Protein AF-0000000074474143 (afdb_homodimer)

Sequence (192 aa):
MAETKHWYLICYDIRDPKRWRKAFKLLKGYGESVQLSIFRCHLSERLREKLRWELEQILETEDRLLLVGLCGRCADRITAYNREETWKELPGFQIFMAETKHWYLICYDIRDPKRWRKAFKLLKGYGESVQLSIFRCHLSERLREKLRWELEQILETEDRLLLVGLCGRCADRITAYNREETWKELPGFQIF

Radius of gyration: 17.66 Å; Cα contacts (8 Å, |Δi|>4): 251; chains: 2; bounding box: 37×45×70 Å

Nearest PDB structures (foldseek):
  1zpw-assembly1_X  TM=9.645E-01  e=7.897E-07  Thermus thermophilus
  4es2-assembly1_A-2  TM=9.474E-01  e=1.767E-05  Halalkalibacterium halodurans C-125
  3oq2-assembly1_B  TM=8.435E-01  e=5.741E-06  Nitratidesulfovibrio vulgaris str. Hildenborough
  5h1p-assembly1_B  TM=8.957E-01  e=6.206E-05  Xanthomonas albilineans GPE PC73
  6k2e-assembly1_B  TM=9.449E-01  e=8.181E-04  Pyrococcus horikoshii OT3

pLDDT: mean 84.78, std 20.83, range [21.16, 97.94]

Structure (mmCIF, N/CA/C/O backbone):
data_AF-0000000074474143-model_v1
#
loop_
_entity.id
_entity.type
_entity.pdbx_description
1 polymer 'CRISPR-associated endoribonuclease Cas2'
#
loop_
_atom_site.group_PDB
_atom_site.id
_atom_site.type_symbol
_atom_site.label_atom_id
_atom_site.label_alt_id
_atom_site.label_comp_id
_atom_site.label_asym_id
_atom_site.label_entity_id
_atom_site.label_seq_id
_atom_site.pdbx_PDB_ins_code
_atom_site.Cartn_x
_atom_site.Cartn_y
_atom_site.Cartn_z
_atom_site.occupancy
_atom_site.B_iso_or_equiv
_atom_site.auth_seq_id
_atom_site.auth_comp_id
_atom_site.auth_asym_id
_atom_site.auth_atom_id
_atom_site.pdbx_PDB_model_num
ATOM 1 N N . MET A 1 1 ? -17.812 21.969 14.07 1 53.09 1 MET A N 1
ATOM 2 C CA . MET A 1 1 ? -18.531 20.875 13.422 1 53.09 1 MET A CA 1
ATOM 3 C C . MET A 1 1 ? -17.594 19.703 13.156 1 53.09 1 MET A C 1
ATOM 5 O O . MET A 1 1 ? -16.422 19.891 12.828 1 53.09 1 MET A O 1
ATOM 9 N N . ALA A 1 2 ? -17.828 18.641 13.75 1 67.06 2 ALA A N 1
ATOM 10 C CA . ALA A 1 2 ? -16.938 17.484 13.664 1 67.06 2 ALA A CA 1
ATOM 11 C C . ALA A 1 2 ? -16.656 17.109 12.211 1 67.06 2 ALA A C 1
ATOM 13 O O . ALA A 1 2 ? -17.562 17.078 11.383 1 67.06 2 ALA A O 1
ATOM 14 N N . GLU A 1 3 ? -15.484 17.531 11.719 1 81.88 3 GLU A N 1
ATOM 15 C CA . GLU A 1 3 ? -15.172 17.25 10.32 1 81.88 3 GLU A CA 1
ATOM 16 C C . GLU A 1 3 ? -15.25 15.766 10.016 1 81.88 3 GLU A C 1
ATOM 18 O O . GLU A 1 3 ? -14.82 14.938 10.828 1 81.88 3 GLU A O 1
ATOM 23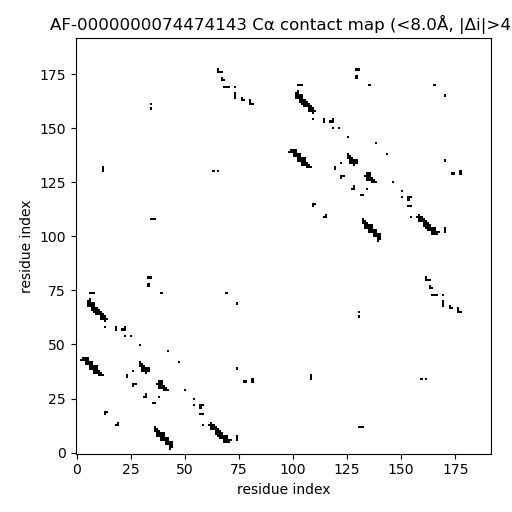 N N . THR A 1 4 ? -16.125 15.406 9.078 1 91.75 4 THR A N 1
ATOM 24 C CA . THR A 1 4 ? -16.203 14.016 8.641 1 91.75 4 THR A CA 1
ATOM 25 C C . THR A 1 4 ? -14.82 13.508 8.227 1 91.75 4 THR A C 1
ATOM 27 O O . THR A 1 4 ? -14.117 14.156 7.457 1 91.75 4 THR A O 1
ATOM 30 N N . LYS A 1 5 ? -14.43 12.398 8.852 1 96.81 5 LYS A N 1
ATOM 31 C CA . LYS A 1 5 ? -13.125 11.828 8.531 1 96.81 5 LYS A CA 1
ATOM 32 C C . LYS A 1 5 ? -13.273 10.602 7.637 1 96.81 5 LYS A C 1
ATOM 34 O O . LYS A 1 5 ? -14.312 9.945 7.641 1 96.81 5 LYS A O 1
ATOM 39 N N . HIS A 1 6 ? -12.281 10.367 6.867 1 96.94 6 HIS A N 1
ATOM 40 C CA . HIS A 1 6 ? -12.211 9.219 5.965 1 96.94 6 HIS A CA 1
ATOM 41 C C . HIS A 1 6 ? -10.898 8.469 6.117 1 96.94 6 HIS A C 1
ATOM 43 O O . HIS A 1 6 ? -9.891 9.055 6.531 1 96.94 6 HIS A O 1
ATOM 49 N N . TRP A 1 7 ? -10.953 7.223 5.777 1 97 7 TRP A N 1
ATOM 50 C CA . TRP A 1 7 ? -9.734 6.418 5.82 1 97 7 TRP A CA 1
ATOM 51 C C . TRP A 1 7 ? -8.938 6.562 4.531 1 97 7 TRP A C 1
ATOM 53 O O . TRP A 1 7 ? -9.508 6.547 3.436 1 97 7 TRP A O 1
ATOM 63 N N . TYR A 1 8 ? -7.609 6.68 4.754 1 96.44 8 TYR A N 1
ATOM 64 C CA . TYR A 1 8 ? -6.703 6.773 3.615 1 96.44 8 TYR A CA 1
ATOM 65 C C . TYR A 1 8 ? -5.512 5.84 3.789 1 96.44 8 TYR A C 1
ATOM 67 O O . TYR A 1 8 ? -5.012 5.66 4.902 1 96.44 8 TYR A O 1
ATOM 75 N N . LEU A 1 9 ? -5.137 5.254 2.709 1 95.56 9 LEU A N 1
ATOM 76 C CA . LEU A 1 9 ? -3.846 4.582 2.605 1 95.56 9 LEU A CA 1
ATOM 77 C C . LEU A 1 9 ? -2.818 5.484 1.928 1 95.56 9 LEU A C 1
ATOM 79 O O . LEU A 1 9 ? -3.047 5.965 0.816 1 95.56 9 LEU A O 1
ATOM 83 N N . ILE A 1 10 ? -1.783 5.727 2.609 1 95.56 10 ILE A N 1
ATOM 84 C CA . ILE A 1 10 ? -0.705 6.531 2.047 1 95.56 10 ILE A CA 1
ATOM 85 C C . ILE A 1 10 ? 0.539 5.668 1.854 1 95.56 10 ILE A C 1
ATOM 87 O O . ILE A 1 10 ? 1.052 5.086 2.812 1 95.56 10 ILE A O 1
ATOM 91 N N . CYS A 1 11 ? 0.969 5.598 0.597 1 93.75 11 CYS A N 1
ATOM 92 C CA . CYS A 1 11 ? 2.164 4.84 0.241 1 93.75 11 CYS A CA 1
ATOM 93 C C . CYS A 1 11 ? 3.174 5.719 -0.485 1 93.75 11 CYS A C 1
ATOM 95 O O . CYS A 1 11 ? 2.793 6.566 -1.295 1 93.75 11 CYS A O 1
ATOM 97 N N . TYR A 1 12 ? 4.371 5.516 -0.238 1 92.94 12 TYR A N 1
ATOM 98 C CA . TYR A 1 12 ? 5.395 6.273 -0.949 1 92.94 12 TYR A CA 1
ATOM 99 C C . TYR A 1 12 ? 6.621 5.41 -1.224 1 92.94 12 TYR A C 1
ATOM 101 O O . TYR A 1 12 ? 6.887 4.445 -0.499 1 92.94 12 TYR A O 1
ATOM 109 N N . ASP A 1 13 ? 7.242 5.75 -2.303 1 89.44 13 ASP A N 1
ATOM 110 C CA . ASP A 1 13 ? 8.523 5.164 -2.691 1 89.44 13 ASP A CA 1
ATOM 111 C C . ASP A 1 13 ? 9.602 6.238 -2.809 1 89.44 13 ASP A C 1
ATOM 113 O O . ASP A 1 13 ? 9.68 6.938 -3.82 1 89.44 13 ASP A O 1
ATOM 117 N N . ILE A 1 14 ? 10.414 6.309 -1.739 1 91.94 14 ILE A N 1
ATOM 118 C CA . ILE A 1 14 ? 11.453 7.324 -1.631 1 91.94 14 ILE A CA 1
ATOM 119 C C . ILE A 1 14 ? 12.812 6.656 -1.458 1 91.94 14 ILE A C 1
ATOM 121 O O . ILE A 1 14 ? 13.039 5.941 -0.48 1 91.94 14 ILE A O 1
ATOM 125 N N . ARG A 1 15 ? 13.719 6.977 -2.348 1 86.25 15 ARG A N 1
ATOM 126 C CA . ARG A 1 15 ? 15.016 6.309 -2.32 1 86.25 15 ARG A CA 1
ATOM 127 C C . ARG A 1 15 ? 16.016 7.094 -1.481 1 86.25 15 ARG A C 1
ATOM 129 O O . ARG A 1 15 ? 16.938 6.516 -0.902 1 86.25 15 ARG A O 1
ATOM 136 N N . ASP A 1 16 ? 15.844 8.398 -1.467 1 93.75 16 ASP A N 1
ATOM 137 C CA . ASP A 1 16 ? 16.75 9.242 -0.69 1 93.75 16 ASP A CA 1
ATOM 138 C C . ASP A 1 16 ? 16.453 9.133 0.804 1 93.75 16 ASP A C 1
ATOM 140 O O . ASP A 1 16 ? 15.352 9.461 1.248 1 93.75 16 ASP A O 1
ATOM 144 N N . PRO A 1 17 ? 17.453 8.766 1.57 1 93.62 17 PRO A N 1
ATOM 145 C CA . PRO A 1 17 ? 17.203 8.523 2.994 1 93.62 17 PRO A CA 1
ATOM 146 C C . PRO A 1 17 ? 16.766 9.781 3.734 1 93.62 17 PRO A C 1
ATOM 148 O O . PRO A 1 17 ? 15.961 9.703 4.668 1 93.62 17 PRO A O 1
ATOM 151 N N . LYS A 1 18 ? 17.312 10.852 3.404 1 96.75 18 LYS A N 1
ATOM 152 C CA . LYS A 1 18 ? 16.938 12.094 4.082 1 96.75 18 LYS A CA 1
ATOM 153 C C . LYS A 1 18 ? 15.477 12.445 3.83 1 96.75 18 LYS A C 1
ATOM 155 O O . LYS A 1 18 ? 14.734 12.758 4.766 1 96.75 18 LYS A O 1
ATOM 160 N N . ARG A 1 19 ? 15.125 12.367 2.605 1 97 19 ARG A N 1
ATOM 161 C CA . ARG A 1 19 ? 13.734 12.648 2.266 1 97 19 ARG A CA 1
ATOM 162 C C . ARG A 1 19 ? 12.805 11.609 2.879 1 97 19 ARG A C 1
ATOM 164 O O . ARG A 1 19 ? 11.711 11.938 3.338 1 97 19 ARG A O 1
ATOM 171 N N . TRP A 1 20 ? 13.234 10.406 2.859 1 94.56 20 TRP A N 1
ATOM 172 C CA . TRP A 1 20 ? 12.453 9.328 3.459 1 94.56 20 TRP A CA 1
ATOM 173 C C . TRP A 1 20 ? 12.172 9.617 4.93 1 94.56 20 TRP A C 1
ATOM 175 O O . TRP A 1 20 ? 11.023 9.516 5.383 1 94.56 20 TRP A O 1
ATOM 185 N N . ARG A 1 21 ? 13.203 10.031 5.664 1 96.56 21 ARG A N 1
ATOM 186 C CA . ARG A 1 21 ? 13.062 10.305 7.094 1 96.56 21 ARG A CA 1
ATOM 187 C C . ARG A 1 21 ? 12.094 11.461 7.336 1 96.56 21 ARG A C 1
ATOM 189 O O . ARG A 1 21 ? 11.289 11.422 8.266 1 96.56 21 ARG A O 1
ATOM 196 N N . LYS A 1 22 ? 12.195 12.406 6.578 1 97.81 22 LYS A N 1
ATOM 197 C CA . LYS A 1 22 ? 11.312 13.562 6.707 1 97.81 22 LYS A CA 1
ATOM 198 C C . LYS A 1 22 ? 9.859 13.164 6.48 1 97.81 22 LYS A C 1
ATOM 200 O O . LYS A 1 22 ? 8.977 13.562 7.246 1 97.81 22 LYS A O 1
ATOM 205 N N . ALA A 1 23 ? 9.648 12.422 5.414 1 97.5 23 ALA A N 1
ATOM 206 C CA . ALA A 1 23 ? 8.297 11.969 5.105 1 97.5 23 ALA A CA 1
ATOM 207 C C . ALA A 1 23 ? 7.75 11.078 6.223 1 97.5 23 ALA A C 1
ATOM 209 O O . ALA A 1 23 ? 6.605 11.242 6.652 1 97.5 23 ALA A O 1
ATOM 210 N N . PHE A 1 24 ? 8.586 10.234 6.691 1 96.69 24 PHE A N 1
ATOM 211 C CA . PHE A 1 24 ? 8.195 9.32 7.762 1 96.69 24 PHE A CA 1
ATOM 212 C C . PHE A 1 24 ? 7.797 10.094 9.016 1 96.69 24 PHE A C 1
ATOM 214 O O . PHE A 1 24 ? 6.742 9.836 9.594 1 96.69 24 PHE A O 1
ATOM 221 N N . LYS A 1 25 ? 8.609 11 9.344 1 97.44 25 LYS A N 1
ATOM 222 C CA . LYS A 1 25 ? 8.336 11.805 10.523 1 97.44 25 LYS A CA 1
ATOM 223 C C . LYS A 1 25 ? 7.031 12.586 10.367 1 97.44 25 LYS A C 1
ATOM 225 O O . LYS A 1 25 ? 6.242 12.68 11.312 1 97.44 25 LYS A O 1
ATOM 230 N N . LEU A 1 26 ? 6.863 13.141 9.289 1 97.88 26 LEU A N 1
ATOM 231 C CA . LEU A 1 26 ? 5.645 13.891 9.016 1 97.88 26 LEU A CA 1
ATOM 232 C C . LEU A 1 26 ? 4.414 13.008 9.172 1 97.88 26 LEU A C 1
ATOM 234 O O . LEU A 1 26 ? 3.457 13.383 9.852 1 97.88 26 LEU A O 1
ATOM 238 N N . LEU A 1 27 ? 4.449 11.875 8.562 1 97.44 27 LEU A N 1
ATOM 239 C CA . LEU A 1 27 ? 3.289 10.992 8.523 1 97.44 27 LEU A CA 1
ATOM 240 C C . LEU A 1 27 ? 2.98 10.43 9.906 1 97.44 27 LEU A C 1
ATOM 242 O O . LEU A 1 27 ? 1.828 10.109 10.203 1 97.44 27 LEU A O 1
ATOM 246 N N . LYS A 1 28 ? 3.98 10.352 10.727 1 96.5 28 LYS A N 1
ATOM 247 C CA . LYS A 1 28 ? 3.775 9.898 12.102 1 96.5 28 LYS A CA 1
ATOM 248 C C . LYS A 1 28 ? 2.797 10.812 12.844 1 96.5 28 LYS A C 1
ATOM 250 O O . LYS A 1 28 ? 2.08 10.367 13.734 1 96.5 28 LYS A O 1
ATOM 255 N N . GLY A 1 29 ? 2.729 11.953 12.406 1 96.56 29 GLY A N 1
ATOM 256 C CA . GLY A 1 29 ? 1.821 12.906 13.023 1 96.56 29 GLY A CA 1
ATOM 257 C C . GLY A 1 29 ? 0.411 12.828 12.469 1 96.56 29 GLY A C 1
ATOM 258 O O . GLY A 1 29 ? -0.512 13.438 13.016 1 96.56 29 GLY A O 1
ATOM 259 N N . TYR A 1 30 ? 0.216 12.031 11.406 1 97.44 30 TYR A N 1
ATOM 260 C CA . TYR A 1 30 ? -1.071 12.039 10.719 1 97.44 30 TYR A CA 1
ATOM 261 C C . TYR A 1 30 ? -1.747 10.672 10.82 1 97.44 30 TYR A C 1
ATOM 263 O O . TYR A 1 30 ? -2.957 10.555 10.609 1 97.44 30 TYR A O 1
ATOM 271 N N . GLY A 1 31 ? -0.958 9.656 11.094 1 96.06 31 GLY A N 1
ATOM 272 C CA . GLY A 1 31 ? -1.572 8.336 11.047 1 96.06 31 GLY A CA 1
ATOM 273 C C . GLY A 1 31 ? -0.697 7.25 11.641 1 96.06 31 GLY A C 1
ATOM 274 O O . GLY A 1 31 ? 0.21 7.535 12.43 1 96.06 31 GLY A O 1
ATOM 275 N N . GLU A 1 32 ? -1.089 6.027 11.367 1 94.44 32 GLU A N 1
ATOM 276 C CA . GLU A 1 32 ? -0.411 4.844 11.891 1 94.44 32 GLU A CA 1
ATOM 277 C C . GLU A 1 32 ? 0.493 4.215 10.836 1 94.44 32 GLU A C 1
ATOM 279 O O . GLU A 1 32 ? 0.067 3.988 9.695 1 94.44 32 GLU A O 1
ATOM 284 N N . SER A 1 33 ? 1.759 3.947 11.312 1 92.56 33 SER A N 1
ATOM 285 C CA . SER A 1 33 ? 2.701 3.289 10.414 1 92.56 33 SER A CA 1
ATOM 286 C C . SER A 1 33 ? 2.363 1.811 10.242 1 92.56 33 SER A C 1
ATOM 288 O O . SER A 1 33 ? 2.275 1.073 11.227 1 92.56 33 SER A O 1
ATOM 290 N N . VAL A 1 34 ? 2.08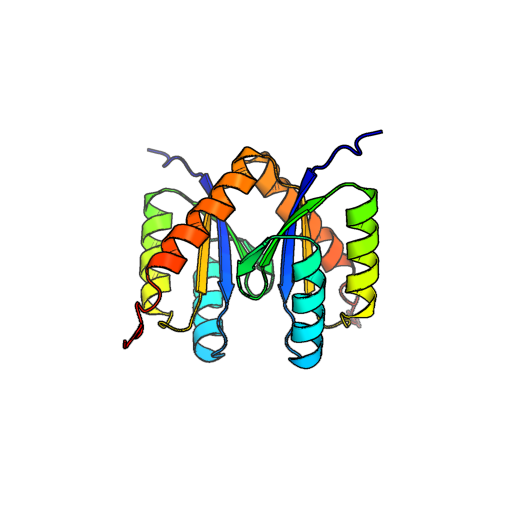6 1.351 8.969 1 90.88 34 VAL A N 1
ATOM 291 C CA . VAL A 1 34 ? 1.825 -0.05 8.648 1 90.88 34 VAL A CA 1
ATOM 292 C C . VAL A 1 34 ? 3.121 -0.731 8.219 1 90.88 34 VAL A C 1
ATOM 294 O O . VAL A 1 34 ? 3.414 -1.851 8.641 1 90.88 34 VAL A O 1
ATOM 297 N N . GLN A 1 35 ? 3.871 -0.093 7.328 1 89 35 GLN A N 1
ATOM 298 C CA . GLN A 1 35 ? 5.223 -0.442 6.902 1 89 35 GLN A CA 1
ATOM 299 C C . GLN A 1 35 ? 6.121 0.79 6.867 1 89 35 GLN A C 1
ATOM 301 O O . GLN A 1 35 ? 5.668 1.904 7.137 1 89 35 GLN A O 1
ATOM 306 N N . LEU A 1 36 ? 7.281 0.615 6.535 1 86.81 36 LEU A N 1
ATOM 307 C CA . LEU A 1 36 ? 8.195 1.751 6.531 1 86.81 36 LEU A CA 1
ATOM 308 C C . LEU A 1 36 ? 7.738 2.818 5.547 1 86.81 36 LEU A C 1
ATOM 310 O O . LEU A 1 36 ? 7.969 4.012 5.758 1 86.81 36 LEU A O 1
ATOM 314 N N . SER A 1 37 ? 7.027 2.391 4.516 1 91.5 37 SER A N 1
ATOM 315 C CA . SER A 1 37 ? 6.605 3.33 3.482 1 91.5 37 SER A CA 1
ATOM 316 C C . SER A 1 37 ? 5.09 3.328 3.316 1 91.5 37 SER A C 1
ATOM 318 O O . SER A 1 37 ? 4.574 3.736 2.273 1 91.5 37 SER A O 1
ATOM 320 N N . ILE A 1 38 ? 4.418 2.891 4.285 1 93.12 38 ILE A N 1
ATOM 321 C CA . ILE A 1 38 ? 2.967 2.779 4.188 1 93.12 38 ILE A CA 1
ATOM 322 C C . ILE A 1 38 ? 2.324 3.223 5.5 1 93.12 38 ILE A C 1
ATOM 324 O O . ILE A 1 38 ? 2.682 2.727 6.57 1 93.12 38 ILE A O 1
ATOM 328 N N . PHE A 1 39 ? 1.382 4.141 5.383 1 94.94 39 PHE A N 1
ATOM 329 C CA . PHE A 1 39 ? 0.653 4.621 6.551 1 94.94 39 PHE A CA 1
ATOM 330 C C . PHE A 1 39 ? -0.851 4.492 6.344 1 94.94 39 PHE A C 1
ATOM 332 O O . PHE A 1 39 ? -1.343 4.637 5.223 1 94.94 39 PHE A O 1
ATOM 339 N N . ARG A 1 40 ? -1.502 4.191 7.34 1 95.5 40 ARG A N 1
ATOM 340 C CA . ARG A 1 40 ? -2.957 4.277 7.422 1 95.5 40 ARG A CA 1
ATOM 341 C C . ARG A 1 40 ? -3.391 5.527 8.18 1 95.5 40 ARG A C 1
ATOM 343 O O . ARG A 1 40 ? -2.957 5.754 9.312 1 95.5 40 ARG A O 1
ATOM 350 N N . CYS A 1 41 ? -4.246 6.309 7.605 1 97.19 41 CYS A N 1
ATOM 351 C CA . CYS A 1 41 ? -4.633 7.586 8.195 1 97.19 41 CYS A CA 1
ATOM 352 C C . CYS A 1 41 ? -6.148 7.742 8.219 1 97.19 41 CYS A C 1
ATOM 354 O O . CYS A 1 41 ? -6.832 7.324 7.281 1 97.19 41 CYS A O 1
ATOM 356 N N . HIS A 1 42 ? -6.629 8.297 9.25 1 97.5 42 HIS A N 1
ATOM 357 C CA . HIS A 1 42 ? -8.023 8.695 9.383 1 97.5 42 HIS A CA 1
ATOM 358 C C . HIS A 1 42 ? -8.164 10.211 9.422 1 97.5 42 HIS A C 1
ATOM 360 O O . HIS A 1 42 ? -8.047 10.82 10.492 1 97.5 42 HIS A O 1
ATOM 366 N N . LEU A 1 43 ? -8.484 10.812 8.242 1 97.31 43 LEU A N 1
ATOM 367 C CA . LEU A 1 43 ? -8.328 12.25 8.094 1 97.31 43 LEU A CA 1
ATOM 368 C C . LEU A 1 43 ? -9.586 12.883 7.512 1 97.31 43 LEU A C 1
ATOM 370 O O . LEU A 1 43 ? -10.297 12.242 6.73 1 97.31 43 LEU A O 1
ATOM 374 N N . SER A 1 44 ? -9.766 14.156 7.82 1 97.19 44 SER A N 1
ATOM 375 C CA . SER A 1 44 ? -10.719 14.992 7.098 1 97.19 44 SER A CA 1
ATOM 376 C C . SER A 1 44 ? -10.148 15.438 5.75 1 97.19 44 SER A C 1
ATOM 378 O O . SER A 1 44 ? -8.953 15.289 5.496 1 97.19 44 SER A O 1
ATOM 380 N N . GLU A 1 45 ? -11.047 15.969 4.965 1 95 45 GLU A N 1
ATOM 381 C CA . GLU A 1 45 ? -10.594 16.484 3.676 1 95 45 GLU A CA 1
ATOM 382 C C . GLU A 1 45 ? -9.555 17.578 3.855 1 95 45 GLU A C 1
ATOM 384 O O . GLU A 1 45 ? -8.57 17.656 3.117 1 95 45 GLU A O 1
ATOM 389 N N . ARG A 1 46 ? -9.781 18.406 4.75 1 95.94 46 ARG A N 1
ATOM 390 C CA . ARG A 1 46 ? -8.867 19.516 5.027 1 95.94 46 ARG A CA 1
ATOM 391 C C . ARG A 1 46 ? -7.484 19 5.414 1 95.94 46 ARG A C 1
ATOM 393 O O . ARG A 1 46 ? -6.473 19.438 4.863 1 95.94 46 ARG A O 1
ATOM 400 N N . LEU A 1 47 ? -7.5 18.094 6.324 1 96.81 47 LEU A N 1
ATOM 401 C CA . LEU A 1 47 ? -6.23 17.562 6.797 1 96.81 47 LEU A CA 1
ATOM 402 C C . LEU A 1 47 ? -5.535 16.766 5.695 1 96.81 47 LEU A C 1
ATOM 404 O O . LEU A 1 47 ? -4.305 16.766 5.602 1 96.81 47 LEU A O 1
ATOM 408 N N . ARG A 1 48 ? -6.293 16.094 4.941 1 96.38 48 ARG A N 1
ATOM 409 C CA . ARG A 1 48 ? -5.738 15.367 3.807 1 96.38 48 ARG A CA 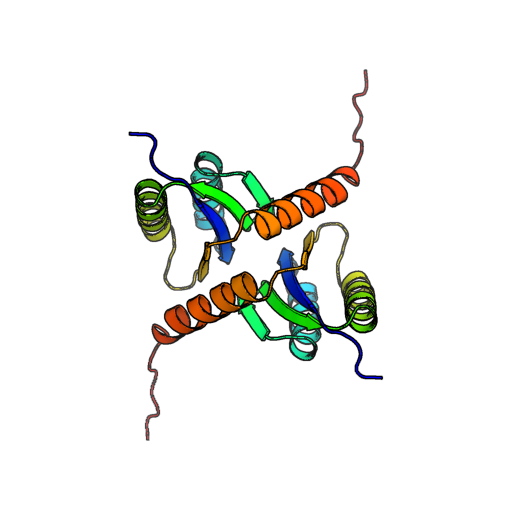1
ATOM 410 C C . ARG A 1 48 ? -5.008 16.312 2.854 1 96.38 48 ARG A C 1
ATOM 412 O O . ARG A 1 48 ? -3.893 16.016 2.416 1 96.38 48 ARG A O 1
ATOM 419 N N . GLU A 1 49 ? -5.66 17.391 2.543 1 96 49 GLU A N 1
ATOM 420 C CA . GLU A 1 49 ? -5.051 18.344 1.627 1 96 49 GLU A CA 1
ATOM 421 C C . GLU A 1 49 ? -3.801 18.984 2.236 1 96 49 GLU A C 1
ATOM 423 O O . GLU A 1 49 ? -2.811 19.203 1.537 1 96 49 GLU A O 1
ATOM 428 N N . LYS A 1 50 ? -3.898 19.297 3.43 1 97.19 50 LYS A N 1
ATOM 429 C CA . LYS A 1 50 ? -2.727 19.812 4.121 1 97.19 50 LYS A CA 1
ATOM 430 C C . LYS A 1 50 ? -1.564 18.828 4.07 1 97.19 50 LYS A C 1
ATOM 432 O O . LYS A 1 50 ? -0.433 19.219 3.76 1 97.19 50 LYS A O 1
ATOM 437 N N . LEU A 1 51 ? -1.837 17.609 4.387 1 97.19 51 LEU A N 1
ATOM 438 C CA . LEU A 1 51 ? -0.819 16.562 4.348 1 97.19 51 LEU A CA 1
ATOM 439 C C . LEU A 1 51 ? -0.214 16.438 2.951 1 97.19 51 LEU A C 1
ATOM 441 O O . LEU A 1 51 ? 1.008 16.359 2.805 1 97.19 51 LEU A O 1
ATOM 445 N N . ARG A 1 52 ? -1.089 16.375 2.012 1 95.12 52 ARG A N 1
ATOM 446 C CA . ARG A 1 52 ? -0.619 16.297 0.632 1 95.12 52 ARG A CA 1
ATOM 447 C C . ARG A 1 52 ? 0.334 17.438 0.308 1 95.12 52 ARG A C 1
ATOM 449 O O . ARG A 1 52 ? 1.39 17.234 -0.292 1 95.12 52 ARG A O 1
ATOM 456 N N . TRP A 1 53 ? -0.077 18.609 0.66 1 96.31 53 TRP A N 1
ATOM 457 C CA . TRP A 1 53 ? 0.745 19.797 0.421 1 96.31 53 TRP A CA 1
ATOM 458 C C . TRP A 1 53 ? 2.09 19.672 1.129 1 96.31 53 TRP A C 1
ATOM 460 O O . TRP A 1 53 ? 3.137 19.938 0.536 1 96.31 53 TRP A O 1
ATOM 470 N N . GLU A 1 54 ? 2.07 19.312 2.318 1 97.5 54 GLU A N 1
ATOM 471 C CA . GLU A 1 54 ? 3.301 19.172 3.09 1 97.5 54 GLU A CA 1
ATOM 472 C C . GLU A 1 54 ? 4.211 18.109 2.484 1 97.5 54 GLU A C 1
ATOM 474 O O . GLU A 1 54 ? 5.43 18.281 2.412 1 97.5 54 GLU A O 1
ATOM 479 N N . LEU A 1 55 ? 3.676 16.969 2.057 1 96.88 55 LEU A N 1
ATOM 480 C CA . LEU A 1 55 ? 4.461 15.906 1.433 1 96.88 55 LEU A CA 1
ATOM 481 C C . LEU A 1 55 ? 5.098 16.391 0.137 1 96.88 55 LEU A C 1
ATOM 483 O O . LEU A 1 55 ? 6.227 16.016 -0.185 1 96.88 55 LEU A O 1
ATOM 487 N N . GLU A 1 56 ? 4.367 17.219 -0.56 1 95.06 56 GLU A N 1
ATOM 488 C CA . GLU A 1 56 ? 4.875 17.75 -1.818 1 95.06 56 GLU A CA 1
ATOM 489 C C . GLU A 1 56 ? 6.121 18.609 -1.593 1 95.06 56 GLU A C 1
ATOM 491 O O . GLU A 1 56 ? 6.988 18.688 -2.463 1 95.06 56 GLU A O 1
ATOM 496 N N . GLN A 1 57 ? 6.188 19.219 -0.442 1 96.94 57 GLN A N 1
ATOM 497 C CA . GLN A 1 57 ? 7.352 20.031 -0.11 1 96.94 57 GLN A CA 1
ATOM 498 C C . GLN A 1 57 ? 8.562 19.156 0.186 1 96.94 57 GLN A C 1
ATOM 500 O O . GLN A 1 57 ? 9.703 19.625 0.106 1 96.94 57 GLN A O 1
ATOM 505 N N . ILE A 1 58 ? 8.344 17.938 0.523 1 97.38 58 ILE A N 1
ATOM 506 C CA . ILE A 1 58 ? 9.406 17.016 0.92 1 97.38 58 ILE A CA 1
ATOM 507 C C . ILE A 1 58 ? 9.859 16.188 -0.286 1 97.38 58 ILE A C 1
ATOM 509 O O . ILE A 1 58 ? 11.055 15.977 -0.484 1 97.38 58 ILE A O 1
ATOM 513 N N . LEU A 1 59 ? 9 15.773 -1.133 1 96 59 LEU A N 1
ATOM 514 C CA . LEU A 1 59 ? 9.234 14.797 -2.193 1 96 59 LEU A CA 1
ATOM 515 C C . LEU A 1 59 ? 9.844 15.469 -3.422 1 96 59 LEU A C 1
ATOM 517 O O . LEU A 1 59 ? 9.648 16.672 -3.645 1 96 59 LEU A O 1
ATOM 521 N N . GLU A 1 60 ? 10.562 14.734 -4.094 1 95.44 60 GLU A N 1
ATOM 522 C CA . GLU A 1 60 ? 11.125 15.172 -5.367 1 95.44 60 GLU A CA 1
ATOM 523 C C . GLU A 1 60 ? 10.477 14.445 -6.539 1 95.44 60 GLU A C 1
ATOM 525 O O . GLU A 1 60 ? 9.672 13.531 -6.34 1 95.44 60 GLU A O 1
ATOM 530 N N . THR A 1 61 ? 10.828 14.805 -7.715 1 91.5 61 THR A N 1
ATOM 531 C CA . THR A 1 61 ? 10.18 14.312 -8.93 1 91.5 61 THR A CA 1
ATOM 532 C C . THR A 1 61 ? 10.375 12.805 -9.07 1 91.5 61 THR A C 1
ATOM 534 O O . THR A 1 61 ? 9.508 12.117 -9.609 1 91.5 61 THR A O 1
ATOM 537 N N . GLU A 1 62 ? 11.461 12.336 -8.57 1 91.56 62 GLU A N 1
ATOM 538 C CA . GLU A 1 62 ? 11.75 10.914 -8.734 1 91.56 62 GLU A CA 1
ATOM 539 C C . GLU A 1 62 ? 10.945 10.078 -7.742 1 91.56 62 GLU A C 1
ATOM 541 O O . GLU A 1 62 ? 10.852 8.859 -7.887 1 91.56 62 GLU A O 1
ATOM 546 N N . ASP A 1 63 ? 10.422 10.711 -6.695 1 92.44 63 ASP A N 1
ATOM 547 C CA . ASP A 1 63 ? 9.672 10.016 -5.652 1 92.44 63 ASP A CA 1
ATOM 548 C C . ASP A 1 63 ? 8.234 9.766 -6.09 1 92.44 63 ASP A C 1
ATOM 550 O O . ASP A 1 63 ? 7.668 10.539 -6.867 1 92.44 63 ASP A O 1
ATOM 554 N N . ARG A 1 64 ? 7.707 8.648 -5.613 1 89.31 64 ARG A N 1
ATOM 555 C CA . ARG A 1 64 ? 6.324 8.297 -5.918 1 89.31 64 ARG A CA 1
ATOM 556 C C . ARG A 1 64 ? 5.457 8.352 -4.664 1 89.31 64 ARG A C 1
ATOM 558 O O . ARG A 1 64 ? 5.895 7.953 -3.584 1 89.31 64 ARG A O 1
ATOM 565 N N . LEU A 1 65 ? 4.25 8.828 -4.887 1 93 65 LEU A N 1
ATOM 566 C CA . LEU A 1 65 ? 3.281 8.945 -3.803 1 93 65 LEU A CA 1
ATOM 567 C C . LEU A 1 65 ? 1.919 8.414 -4.23 1 93 65 LEU A C 1
ATOM 569 O O . LEU A 1 65 ? 1.444 8.719 -5.324 1 93 65 LEU A O 1
ATOM 573 N N . LEU A 1 66 ? 1.396 7.551 -3.41 1 93.06 66 LEU A N 1
ATOM 574 C CA . LEU A 1 66 ? 0.046 7.035 -3.609 1 93.06 66 LEU A CA 1
ATOM 575 C C . LEU A 1 66 ? -0.843 7.363 -2.416 1 93.06 66 LEU A C 1
ATOM 577 O O . LEU A 1 66 ? -0.542 6.973 -1.285 1 93.06 66 LEU A O 1
ATOM 581 N N . LEU A 1 67 ? -1.824 8.18 -2.611 1 94.12 67 LEU A N 1
ATOM 582 C CA . LEU A 1 67 ? -2.828 8.516 -1.608 1 94.12 67 LEU A CA 1
ATOM 583 C C . LEU A 1 67 ? -4.219 8.078 -2.062 1 94.12 67 LEU A C 1
ATOM 585 O O . LEU A 1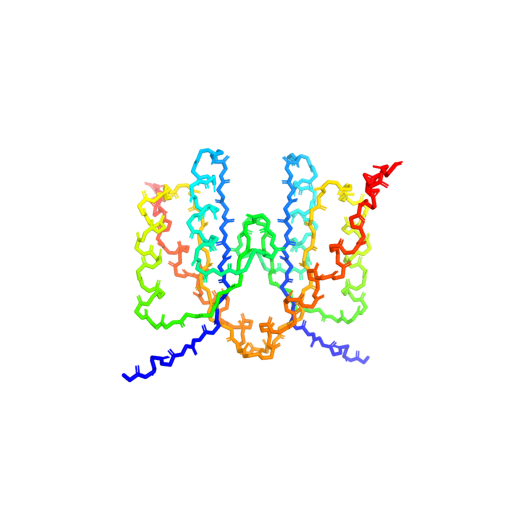 67 ? -4.789 8.672 -2.982 1 94.12 67 LEU A O 1
ATOM 589 N N . VAL A 1 68 ? -4.762 7.055 -1.343 1 93.5 68 VAL A N 1
ATOM 590 C CA . VAL A 1 68 ? -6.016 6.488 -1.82 1 93.5 68 VAL A CA 1
ATOM 591 C C . VAL A 1 68 ? -7 6.359 -0.66 1 93.5 68 VAL A C 1
ATOM 593 O O . VAL A 1 68 ? -6.617 5.977 0.448 1 93.5 68 VAL A O 1
ATOM 596 N N . GLY A 1 69 ? -8.227 6.621 -0.938 1 94.94 69 GLY A N 1
ATOM 597 C CA . GLY A 1 69 ? -9.281 6.41 0.042 1 94.94 69 GLY A CA 1
ATOM 598 C C . GLY A 1 69 ? -9.68 4.953 0.191 1 94.94 69 GLY A C 1
ATOM 599 O O . GLY A 1 69 ? -9.742 4.219 -0.797 1 94.94 69 GLY A O 1
ATOM 600 N N . LEU A 1 70 ? -9.961 4.559 1.431 1 95.19 70 LEU A N 1
ATOM 601 C CA . LEU A 1 70 ? -10.398 3.201 1.734 1 95.19 70 LEU A CA 1
ATOM 602 C C . LEU A 1 70 ? -11.734 3.217 2.479 1 95.19 70 LEU A C 1
ATOM 604 O O . LEU A 1 70 ? -12 4.137 3.256 1 95.19 70 LEU A O 1
ATOM 608 N N . CYS A 1 71 ? -12.477 2.17 2.23 1 96.31 71 CYS A N 1
ATOM 609 C CA . CYS A 1 71 ? -13.641 2.002 3.096 1 96.31 71 CYS A CA 1
ATOM 610 C C . CYS A 1 71 ? -13.227 1.492 4.473 1 96.31 71 CYS A C 1
ATOM 612 O O . CYS A 1 71 ? -12.094 1.034 4.656 1 96.31 71 CYS A O 1
ATOM 614 N N . GLY A 1 72 ? -14.133 1.595 5.352 1 95.12 72 GLY A N 1
ATOM 615 C CA . GLY A 1 72 ? -13.844 1.186 6.715 1 95.12 72 GLY A CA 1
ATOM 616 C C . GLY A 1 72 ? -13.422 -0.266 6.828 1 95.12 72 GLY A C 1
ATOM 617 O O . GLY A 1 72 ? -12.469 -0.585 7.547 1 95.12 72 GLY A O 1
ATOM 618 N N . ARG A 1 73 ? -14.078 -1.109 6.129 1 95 73 ARG A N 1
ATOM 619 C CA . ARG A 1 73 ? -13.805 -2.541 6.188 1 95 73 ARG A CA 1
ATOM 620 C C . ARG A 1 73 ? -12.398 -2.85 5.684 1 95 73 ARG A C 1
ATOM 622 O O . ARG A 1 73 ? -11.656 -3.6 6.32 1 95 73 ARG A O 1
ATOM 629 N N . CYS A 1 74 ? -12.031 -2.289 4.637 1 95.94 74 CYS A N 1
ATOM 630 C CA . CYS A 1 74 ? -10.719 -2.527 4.062 1 95.94 74 CYS A CA 1
ATOM 631 C C . CYS A 1 74 ? -9.617 -1.938 4.941 1 95.94 74 CYS A C 1
ATOM 633 O O . CYS A 1 74 ? -8.562 -2.543 5.113 1 95.94 74 CYS A O 1
ATOM 635 N N . ALA A 1 75 ? -9.852 -0.804 5.453 1 94.75 75 ALA A N 1
ATOM 636 C CA . ALA A 1 75 ? -8.898 -0.171 6.359 1 94.75 75 ALA A CA 1
ATOM 637 C C . ALA A 1 75 ? -8.633 -1.051 7.578 1 94.75 75 ALA A C 1
ATOM 639 O O . ALA A 1 75 ? -7.492 -1.157 8.039 1 94.75 75 ALA A O 1
ATOM 640 N N . ASP A 1 76 ? -9.672 -1.685 8.047 1 93.69 76 ASP A N 1
ATOM 641 C CA . ASP A 1 76 ? -9.539 -2.564 9.203 1 93.69 76 ASP A CA 1
ATOM 642 C C . ASP A 1 76 ? -8.703 -3.795 8.867 1 93.69 76 ASP A C 1
ATOM 644 O O . ASP A 1 76 ? -7.949 -4.289 9.703 1 93.69 76 ASP A O 1
ATOM 648 N N . ARG A 1 77 ? -8.789 -4.25 7.68 1 92.25 77 ARG A N 1
ATOM 649 C CA . ARG A 1 77 ? -8.031 -5.422 7.246 1 92.25 77 ARG A CA 1
ATOM 650 C C . ARG A 1 77 ? -6.535 -5.125 7.203 1 92.25 77 ARG A C 1
ATOM 652 O O . ARG A 1 77 ? -5.715 -5.988 7.531 1 92.25 77 ARG A O 1
ATOM 659 N N . ILE A 1 78 ? -6.176 -3.959 6.824 1 90.25 78 ILE A N 1
ATOM 660 C CA . ILE A 1 78 ? -4.773 -3.564 6.73 1 90.25 78 ILE A CA 1
ATOM 661 C C . ILE A 1 78 ? -4.148 -3.561 8.125 1 90.25 78 ILE A C 1
ATOM 663 O O . ILE A 1 78 ? -3.018 -4.02 8.305 1 90.25 78 ILE A O 1
ATOM 667 N N . THR A 1 79 ? -4.801 -3.129 9.086 1 81.12 79 THR A N 1
ATOM 668 C CA . THR A 1 79 ? -4.312 -3.057 10.461 1 81.12 79 THR A CA 1
ATOM 669 C C . THR A 1 79 ? -4.125 -4.457 11.047 1 81.12 79 THR A C 1
ATOM 671 O O . THR A 1 79 ? -3.176 -4.703 11.789 1 81.12 79 THR A O 1
ATOM 674 N N . ALA A 1 80 ? -5 -5.316 10.703 1 75.44 80 ALA A N 1
ATOM 675 C CA . ALA A 1 80 ? -4.969 -6.68 11.234 1 75.44 80 ALA A CA 1
ATOM 676 C C . ALA A 1 80 ? -3.711 -7.414 10.781 1 75.44 80 ALA A C 1
ATOM 678 O O . ALA A 1 80 ? -3.104 -8.156 11.562 1 75.44 80 ALA A O 1
ATOM 679 N N . TYR A 1 81 ? -3.316 -7.227 9.68 1 70.38 81 TYR A N 1
ATOM 680 C CA . TYR A 1 81 ? -2.133 -7.879 9.133 1 70.38 81 TYR A CA 1
ATOM 681 C C . TYR A 1 81 ? -0.87 -7.398 9.836 1 70.38 81 TYR A C 1
ATOM 683 O O . TYR A 1 81 ? 0.041 -8.188 10.102 1 70.38 81 TYR A O 1
ATOM 691 N N . ASN A 1 82 ? -0.708 -6.113 10.008 1 61 82 ASN A N 1
ATOM 692 C CA . ASN A 1 82 ? 0.458 -5.539 10.672 1 61 82 ASN A CA 1
ATOM 693 C C . ASN A 1 82 ? 0.65 -6.117 12.07 1 61 82 ASN A C 1
ATOM 695 O O . ASN A 1 82 ? 1.782 -6.301 12.523 1 61 82 ASN A O 1
ATOM 699 N N . ARG A 1 83 ? -0.405 -6.316 12.727 1 56.72 83 ARG A N 1
ATOM 700 C CA . ARG A 1 83 ? -0.33 -6.852 14.086 1 56.72 83 ARG A CA 1
ATOM 701 C C . ARG A 1 83 ? 0.212 -8.273 14.086 1 56.72 83 ARG A C 1
ATOM 703 O O . ARG A 1 83 ? 0.978 -8.656 14.969 1 56.72 83 ARG A O 1
ATOM 710 N N . GLU A 1 84 ? -0.172 -8.984 13.141 1 53.69 84 GLU A N 1
ATOM 711 C CA . GLU A 1 84 ? 0.28 -10.375 13.078 1 53.69 84 GLU A CA 1
ATOM 712 C C . GLU A 1 84 ? 1.768 -10.453 12.742 1 53.69 84 GLU A C 1
ATOM 714 O O . GLU A 1 84 ? 2.48 -11.312 13.266 1 53.69 84 GLU A O 1
ATOM 719 N N . GLU A 1 85 ? 2.242 -9.68 11.891 1 51.84 85 GLU A N 1
ATOM 720 C CA . GLU A 1 85 ? 3.662 -9.656 11.547 1 51.84 85 GLU A CA 1
ATOM 721 C C . GLU A 1 85 ? 4.488 -9.031 12.672 1 51.84 85 GLU A C 1
ATOM 723 O O . GLU A 1 85 ? 5.66 -9.367 12.844 1 51.84 85 GLU A O 1
ATOM 728 N N . THR A 1 86 ? 4.016 -8.023 13.273 1 44.31 86 THR A N 1
ATOM 729 C CA . THR A 1 86 ? 4.73 -7.461 14.414 1 44.31 86 THR A CA 1
ATOM 730 C C . THR A 1 86 ? 4.934 -8.516 15.5 1 44.31 86 THR A C 1
ATOM 732 O O . THR A 1 86 ? 5.895 -8.445 16.266 1 44.31 86 THR A O 1
ATOM 735 N N . TRP A 1 87 ? 3.93 -9.391 15.688 1 40.91 87 TRP A N 1
ATOM 736 C CA . TRP A 1 87 ? 4.188 -10.289 16.797 1 40.91 87 TRP A CA 1
ATOM 737 C C . TRP A 1 87 ? 5.414 -11.156 16.531 1 40.91 87 TRP A C 1
ATOM 739 O O . TRP A 1 87 ? 5.918 -11.828 17.438 1 40.91 87 TRP A O 1
ATOM 749 N N . LYS A 1 88 ? 5.516 -11.43 15.344 1 40.53 88 LYS A N 1
ATOM 750 C CA . LYS A 1 88 ? 6.715 -12.258 15.227 1 40.53 88 LYS A CA 1
ATOM 751 C C . LYS A 1 88 ? 7.977 -11.43 15.461 1 40.53 88 LYS A C 1
ATOM 753 O O . LYS A 1 88 ? 9.086 -11.891 15.188 1 40.53 88 LYS A O 1
ATOM 758 N N . GLU A 1 89 ? 8.039 -10.109 15.648 1 41.12 89 GLU A N 1
ATOM 759 C CA . GLU A 1 89 ? 9.266 -9.484 16.141 1 41.12 89 GLU A CA 1
ATOM 760 C C . GLU A 1 89 ? 9.859 -10.273 17.312 1 41.12 89 GLU A C 1
ATOM 762 O O . GLU A 1 89 ? 9.133 -10.938 18.047 1 41.12 89 GLU A O 1
ATOM 767 N N . LEU A 1 90 ? 11.203 -10.297 17.375 1 35.81 90 LEU A N 1
ATOM 768 C CA . LEU A 1 90 ? 12.102 -10.867 18.359 1 35.81 90 LEU A CA 1
ATOM 769 C C . LEU A 1 90 ? 11.703 -10.43 19.766 1 35.81 90 LEU A C 1
ATOM 771 O O . LEU A 1 90 ? 11.445 -9.25 20.016 1 35.81 90 LEU A O 1
ATOM 775 N N . PRO A 1 91 ? 11.148 -11.219 20.547 1 36.09 91 PRO A N 1
ATOM 776 C CA . PRO A 1 91 ? 11.352 -10.977 21.984 1 36.09 91 PRO A CA 1
ATOM 777 C C . PRO A 1 91 ? 12.75 -10.445 22.297 1 36.09 91 PRO A C 1
ATOM 779 O O . PRO A 1 91 ? 13.742 -11.141 22.078 1 36.09 91 PRO A O 1
ATOM 782 N N . GLY A 1 92 ? 13.461 -9.602 21.766 1 33.31 92 GLY A N 1
ATOM 783 C CA . GLY A 1 92 ? 14.578 -9.273 22.641 1 33.31 92 GLY A CA 1
ATOM 784 C C . GLY A 1 92 ? 14.211 -9.289 24.109 1 33.31 92 GLY A C 1
ATOM 785 O O . GLY A 1 92 ? 13.023 -9.273 24.469 1 33.31 92 GLY A O 1
ATOM 786 N N . PHE A 1 93 ? 15.406 -9.398 25.172 1 32.72 93 PHE A N 1
ATOM 787 C CA . PHE A 1 93 ? 15.805 -9.422 26.578 1 32.72 93 PHE A CA 1
ATOM 788 C C . PHE A 1 93 ? 15.195 -8.25 27.344 1 32.72 93 PHE A C 1
ATOM 790 O O . PHE A 1 93 ? 15.531 -7.094 27.078 1 32.72 93 PHE A O 1
ATOM 797 N N . GLN A 1 94 ? 14.086 -8.039 27.562 1 29.8 94 GLN A N 1
ATOM 798 C CA . GLN A 1 94 ? 13.953 -7.578 28.938 1 29.8 94 GLN A CA 1
ATOM 799 C C . GLN A 1 94 ? 14.695 -8.5 29.906 1 29.8 94 GLN A C 1
ATOM 801 O O . GLN A 1 94 ? 14.203 -9.578 30.234 1 29.8 94 GLN A O 1
ATOM 806 N N . ILE A 1 95 ? 16.094 -8.641 29.797 1 25.02 95 ILE A N 1
ATOM 807 C CA . ILE A 1 95 ? 16.922 -8.859 30.984 1 25.02 95 ILE A CA 1
ATOM 808 C C . ILE A 1 95 ? 16.578 -7.82 32.062 1 25.02 95 ILE A C 1
ATOM 810 O O . ILE A 1 95 ? 16.656 -6.617 31.797 1 25.02 95 ILE A O 1
ATOM 814 N N . PHE A 1 96 ? 15.594 -8.281 32.906 1 21.16 96 PHE A N 1
ATOM 815 C CA . PHE A 1 96 ? 15.922 -8.047 34.281 1 21.16 96 PHE A CA 1
ATOM 816 C C . PHE A 1 96 ? 17.203 -8.797 34.688 1 21.16 96 PHE A C 1
ATOM 818 O O . PHE A 1 96 ? 17.531 -9.82 34.094 1 21.16 96 PHE A O 1
ATOM 825 N N . MET B 1 1 ? -13.977 -25.391 -12.516 1 53.34 1 MET B N 1
ATOM 826 C CA . MET B 1 1 ? -14.844 -24.484 -11.766 1 53.34 1 MET B CA 1
ATOM 827 C C . MET B 1 1 ? -14.195 -23.125 -11.602 1 53.34 1 MET B C 1
ATOM 829 O O . MET B 1 1 ? -12.977 -23.031 -11.438 1 53.34 1 MET B O 1
ATOM 833 N N . ALA B 1 2 ? -14.734 -22.188 -12.125 1 66.94 2 ALA B N 1
ATOM 834 C CA . ALA B 1 2 ? -14.141 -20.844 -12.125 1 66.94 2 ALA B CA 1
ATOM 835 C C . ALA B 1 2 ? -13.766 -20.422 -10.703 1 66.94 2 ALA B C 1
ATOM 837 O O . ALA B 1 2 ? -14.562 -20.562 -9.773 1 66.94 2 ALA B O 1
ATOM 838 N N . GLU B 1 3 ? -12.469 -20.594 -10.367 1 82.69 3 GLU B N 1
ATOM 839 C CA . GLU B 1 3 ? -12.07 -20.234 -9.008 1 82.69 3 GLU B CA 1
ATOM 840 C C . GLU B 1 3 ? -12.43 -18.797 -8.68 1 82.69 3 GLU B C 1
ATOM 842 O O . GLU B 1 3 ? -12.281 -17.906 -9.523 1 82.69 3 GLU B O 1
ATOM 847 N N . THR B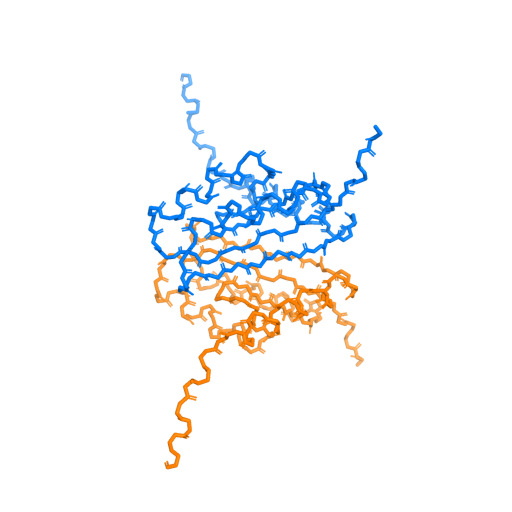 1 4 ? -13.258 -18.641 -7.652 1 92 4 THR B N 1
ATOM 848 C CA . THR B 1 4 ? -13.586 -17.297 -7.195 1 92 4 THR B CA 1
ATOM 849 C C . THR B 1 4 ? -12.312 -16.484 -6.914 1 92 4 THR B C 1
ATOM 851 O O . THR B 1 4 ? -11.406 -16.969 -6.234 1 92 4 THR B O 1
ATOM 854 N N . LYS B 1 5 ? -12.227 -15.336 -7.547 1 96.94 5 LYS B N 1
ATOM 855 C CA . LYS B 1 5 ? -11.055 -14.492 -7.352 1 96.94 5 LYS B CA 1
ATOM 856 C C . LYS B 1 5 ? -11.367 -13.32 -6.43 1 96.94 5 LYS B C 1
ATOM 858 O O . LYS B 1 5 ? -12.523 -12.906 -6.312 1 96.94 5 LYS B O 1
ATOM 863 N N . HIS B 1 6 ? -10.383 -12.852 -5.773 1 96.94 6 HIS B N 1
ATOM 864 C CA . HIS B 1 6 ? -10.469 -11.711 -4.871 1 96.94 6 HIS B CA 1
ATOM 865 C C . HIS B 1 6 ? -9.367 -10.695 -5.145 1 96.94 6 HIS B C 1
ATOM 867 O O . HIS B 1 6 ? -8.312 -11.047 -5.668 1 96.94 6 HIS B O 1
ATOM 873 N N . TRP B 1 7 ? -9.656 -9.492 -4.793 1 97 7 TRP B N 1
ATOM 874 C CA . TRP B 1 7 ? -8.656 -8.438 -4.949 1 97 7 TRP B CA 1
ATOM 875 C C . TRP B 1 7 ? -7.719 -8.398 -3.746 1 97 7 TRP B C 1
ATOM 877 O O . TRP B 1 7 ? -8.164 -8.5 -2.6 1 97 7 TRP B O 1
ATOM 887 N N . TYR B 1 8 ? -6.426 -8.219 -4.105 1 96.44 8 TYR B N 1
ATOM 888 C CA . TYR B 1 8 ? -5.406 -8.109 -3.068 1 96.44 8 TYR B CA 1
ATOM 889 C C . TYR B 1 8 ? -4.469 -6.941 -3.348 1 96.44 8 TYR B C 1
ATOM 891 O O . TYR B 1 8 ? -4.133 -6.672 -4.504 1 96.44 8 TYR B O 1
ATOM 899 N N . LEU B 1 9 ? -4.121 -6.285 -2.307 1 95.56 9 LEU B N 1
ATOM 900 C CA . LEU B 1 9 ? -3.002 -5.348 -2.326 1 95.56 9 LEU B CA 1
ATOM 901 C C . LEU B 1 9 ? -1.74 -6 -1.768 1 95.56 9 LEU B C 1
ATOM 903 O O . LEU B 1 9 ? -1.746 -6.516 -0.647 1 95.56 9 LEU B O 1
ATOM 907 N N . ILE B 1 10 ? -0.753 -6.012 -2.543 1 95.56 10 ILE B N 1
ATOM 908 C CA . ILE B 1 10 ? 0.525 -6.559 -2.102 1 95.56 10 ILE B CA 1
ATOM 909 C C . ILE B 1 10 ? 1.563 -5.441 -2.021 1 95.56 10 ILE B C 1
ATOM 911 O O . ILE B 1 10 ? 1.839 -4.77 -3.016 1 95.56 10 ILE B O 1
ATOM 915 N N . CYS B 1 11 ? 2.096 -5.266 -0.825 1 93.69 11 CYS B N 1
ATOM 916 C CA . CYS B 1 11 ? 3.127 -4.266 -0.578 1 93.69 11 CYS B CA 1
ATOM 917 C C . CYS B 1 11 ? 4.371 -4.902 0.029 1 93.69 11 CYS B C 1
ATOM 919 O O . CYS B 1 11 ? 4.27 -5.809 0.856 1 93.69 11 CYS B O 1
ATOM 921 N N . TYR B 1 12 ? 5.469 -4.441 -0.325 1 92.81 12 TYR B N 1
ATOM 922 C CA . TYR B 1 12 ? 6.699 -4.961 0.266 1 92.81 12 TYR B CA 1
ATOM 923 C C . TYR B 1 12 ? 7.734 -3.854 0.43 1 92.81 12 TYR B C 1
ATOM 925 O O . TYR B 1 12 ? 7.711 -2.861 -0.302 1 92.81 12 TYR B O 1
ATOM 933 N N . ASP B 1 13 ? 8.523 -4.043 1.428 1 89.25 13 ASP B N 1
ATOM 934 C CA . ASP B 1 13 ? 9.68 -3.193 1.694 1 89.25 13 ASP B CA 1
ATOM 935 C C . ASP B 1 13 ? 10.977 -4.004 1.681 1 89.25 13 ASP B C 1
ATOM 937 O O . ASP B 1 13 ? 11.312 -4.66 2.668 1 89.25 13 ASP B O 1
ATOM 941 N N . ILE B 1 14 ? 11.664 -3.9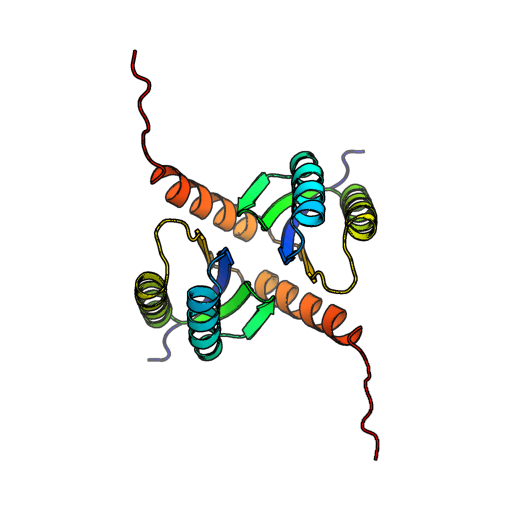12 0.529 1 91.88 14 ILE B N 1
ATOM 942 C CA . ILE B 1 14 ? 12.883 -4.688 0.297 1 91.88 14 ILE B CA 1
ATOM 943 C C . ILE B 1 14 ? 14.047 -3.746 -0.001 1 91.88 14 ILE B C 1
ATOM 945 O O . ILE B 1 14 ? 14.016 -3.008 -0.989 1 91.88 14 ILE B O 1
ATOM 949 N N . ARG B 1 15 ? 15.078 -3.852 0.78 1 86.06 15 ARG B N 1
ATOM 950 C CA . ARG B 1 15 ? 16.188 -2.922 0.634 1 86.06 15 ARG B CA 1
ATOM 951 C C . ARG B 1 15 ? 17.25 -3.479 -0.315 1 86.06 15 ARG B C 1
ATOM 953 O O . ARG B 1 15 ? 17.953 -2.719 -0.98 1 86.06 15 ARG B O 1
ATOM 960 N N . ASP B 1 16 ? 17.375 -4.793 -0.325 1 93.75 16 ASP B N 1
ATOM 961 C CA . ASP B 1 16 ? 18.344 -5.422 -1.204 1 93.75 16 ASP B CA 1
ATOM 962 C C . ASP B 1 16 ? 17.891 -5.383 -2.658 1 93.75 16 ASP B C 1
ATOM 964 O O . ASP B 1 16 ? 16.844 -5.934 -2.996 1 93.75 16 ASP B O 1
ATOM 968 N N . PRO B 1 17 ? 18.703 -4.82 -3.518 1 93.75 17 PRO B N 1
ATOM 969 C CA . PRO B 1 17 ? 18.266 -4.645 -4.902 1 93.75 17 PRO B CA 1
ATOM 970 C C . PRO B 1 17 ? 18.031 -5.973 -5.621 1 93.75 17 PRO B C 1
ATOM 972 O O . PRO B 1 17 ? 17.141 -6.07 -6.469 1 93.75 17 PRO B O 1
ATOM 975 N N . LYS B 1 18 ? 18.812 -6.898 -5.359 1 96.81 18 LYS B N 1
ATOM 976 C CA . LYS B 1 18 ? 18.656 -8.195 -6.02 1 96.81 18 LYS B CA 1
ATOM 977 C C . LYS B 1 18 ? 17.328 -8.852 -5.625 1 96.81 18 LYS B C 1
ATOM 979 O O . LYS B 1 18 ? 16.594 -9.32 -6.484 1 96.81 18 LYS B O 1
ATOM 984 N N . ARG B 1 19 ? 17.109 -8.852 -4.375 1 96.94 19 ARG B N 1
ATOM 985 C CA . ARG B 1 19 ? 15.852 -9.422 -3.895 1 96.94 19 ARG B CA 1
ATOM 986 C C . ARG B 1 19 ? 14.664 -8.609 -4.395 1 96.94 19 ARG B C 1
ATOM 988 O O . ARG B 1 19 ? 13.625 -9.172 -4.742 1 96.94 19 ARG B O 1
ATOM 995 N N . TRP B 1 20 ? 14.82 -7.34 -4.383 1 94.56 20 TRP B N 1
ATOM 996 C CA . TRP B 1 20 ? 13.766 -6.465 -4.887 1 94.56 20 TRP B CA 1
ATOM 997 C C . TRP B 1 20 ? 13.406 -6.816 -6.324 1 94.56 20 TRP B C 1
ATOM 999 O O . TRP B 1 20 ? 12.227 -6.961 -6.66 1 94.56 20 TRP B O 1
ATOM 1009 N N . ARG B 1 21 ? 14.422 -7 -7.18 1 96.56 21 ARG B N 1
ATOM 1010 C CA . ARG B 1 21 ? 14.195 -7.305 -8.594 1 96.56 21 ARG B CA 1
ATOM 1011 C C . ARG B 1 21 ? 13.484 -8.641 -8.758 1 96.56 21 ARG B C 1
ATOM 1013 O O . ARG B 1 21 ? 12.594 -8.781 -9.602 1 96.56 21 ARG B O 1
ATOM 1020 N N . LYS B 1 22 ? 13.867 -9.539 -8.016 1 97.81 22 LYS B N 1
ATOM 1021 C CA . LYS B 1 22 ? 13.25 -10.859 -8.078 1 97.81 22 LYS B CA 1
ATOM 1022 C C . LYS B 1 22 ? 11.773 -10.789 -7.695 1 97.81 22 LYS B C 1
ATOM 1024 O O . LYS B 1 22 ? 10.922 -11.367 -8.367 1 97.81 22 LYS B O 1
ATOM 1029 N N . ALA B 1 23 ? 11.516 -10.094 -6.609 1 97.5 23 ALA B N 1
ATOM 1030 C CA . ALA B 1 23 ? 10.133 -9.945 -6.16 1 97.5 23 ALA B CA 1
ATOM 1031 C C . ALA B 1 23 ? 9.297 -9.195 -7.195 1 97.5 23 ALA B C 1
ATOM 1033 O O . ALA B 1 23 ? 8.18 -9.609 -7.512 1 97.5 23 ALA B O 1
ATOM 1034 N N . PHE B 1 24 ? 9.867 -8.203 -7.727 1 96.69 24 PHE B N 1
ATOM 1035 C CA . PHE B 1 24 ? 9.188 -7.398 -8.734 1 96.69 24 PHE B CA 1
ATOM 1036 C C . PHE B 1 24 ? 8.836 -8.242 -9.953 1 96.69 24 PHE B C 1
ATOM 1038 O O . PHE B 1 24 ? 7.695 -8.219 -10.422 1 96.69 24 PHE B O 1
ATOM 1045 N N . LYS B 1 25 ? 9.789 -8.953 -10.375 1 97.44 25 LYS B N 1
ATOM 1046 C CA . LYS B 1 25 ? 9.57 -9.805 -11.539 1 97.44 25 LYS B CA 1
ATOM 1047 C C . LYS B 1 25 ? 8.492 -10.852 -11.266 1 97.44 25 LYS B C 1
ATOM 1049 O O . LYS B 1 25 ? 7.645 -11.109 -12.117 1 97.44 25 LYS B O 1
ATOM 1054 N N . LEU B 1 26 ? 8.57 -11.43 -10.188 1 97.94 26 LEU B N 1
ATOM 1055 C CA . LEU B 1 26 ? 7.578 -12.422 -9.805 1 97.94 26 LEU B CA 1
ATOM 1056 C C . LEU B 1 26 ? 6.176 -11.82 -9.82 1 97.94 26 LEU B C 1
ATOM 1058 O O . LEU B 1 26 ? 5.254 -12.398 -10.406 1 97.94 26 LEU B O 1
ATOM 1062 N N . LEU B 1 27 ? 6.02 -10.695 -9.203 1 97.5 27 LEU B N 1
ATOM 1063 C CA . LEU B 1 27 ? 4.707 -10.094 -9.023 1 97.5 27 LEU B CA 1
ATOM 1064 C C . LEU B 1 27 ? 4.141 -9.617 -10.359 1 97.5 27 LEU B C 1
ATOM 1066 O O . LEU B 1 27 ? 2.922 -9.547 -10.531 1 97.5 27 LEU B O 1
ATOM 1070 N N . LYS B 1 28 ? 5.008 -9.344 -11.289 1 96.56 28 LYS B N 1
ATOM 1071 C CA . LYS B 1 28 ? 4.566 -8.953 -12.625 1 96.56 28 LYS B CA 1
ATOM 1072 C C . LYS B 1 28 ? 3.734 -10.055 -13.273 1 96.56 28 LYS B C 1
ATOM 1074 O O . LYS B 1 28 ? 2.846 -9.773 -14.078 1 96.56 28 LYS B O 1
ATOM 1079 N N . GLY B 1 29 ? 3.951 -11.18 -12.859 1 96.56 29 GLY B N 1
ATOM 1080 C CA . GLY B 1 29 ? 3.211 -12.312 -13.391 1 96.56 29 GLY B CA 1
ATOM 1081 C C . GLY B 1 29 ? 1.886 -12.539 -12.688 1 96.56 29 GLY B C 1
ATOM 1082 O O . GLY B 1 29 ? 1.062 -13.336 -13.148 1 96.56 29 GLY B O 1
ATOM 1083 N N . TYR B 1 30 ? 1.646 -11.797 -11.602 1 97.44 30 TYR B N 1
ATOM 1084 C CA . TYR B 1 30 ? 0.471 -12.078 -10.781 1 97.44 30 TYR B CA 1
ATOM 1085 C C . TYR B 1 30 ? -0.492 -10.898 -10.789 1 97.44 30 TYR B C 1
ATOM 1087 O O . TYR B 1 30 ? -1.669 -11.047 -10.461 1 97.44 30 TYR B O 1
ATOM 1095 N N . GLY B 1 31 ? 0.016 -9.734 -11.125 1 96.06 31 GLY B N 1
ATOM 1096 C CA . GLY B 1 31 ? -0.858 -8.578 -11 1 96.06 31 GLY B CA 1
ATOM 1097 C C . GLY B 1 31 ? -0.306 -7.34 -11.672 1 96.06 31 GLY B C 1
ATOM 1098 O O . GLY B 1 31 ? 0.553 -7.434 -12.555 1 96.06 31 GLY B O 1
ATOM 1099 N N . GLU B 1 32 ? -0.92 -6.23 -11.344 1 94.44 32 GLU B N 1
ATOM 1100 C CA . GLU B 1 32 ? -0.569 -4.934 -11.914 1 94.44 32 GLU B CA 1
ATOM 1101 C C . GLU B 1 32 ? 0.28 -4.113 -10.945 1 94.44 32 GLU B C 1
ATOM 1103 O O . GLU B 1 32 ? -0.068 -3.977 -9.773 1 94.44 32 GLU B O 1
ATOM 1108 N N . SER B 1 33 ? 1.404 -3.576 -11.547 1 92.75 33 SER B N 1
ATOM 1109 C CA . SER B 1 33 ? 2.27 -2.727 -10.742 1 92.75 33 SER B CA 1
ATOM 1110 C C . SER B 1 33 ? 1.646 -1.353 -10.516 1 92.75 33 SER B C 1
ATOM 1112 O O . SER B 1 33 ? 1.305 -0.657 -11.477 1 92.75 33 SER B O 1
ATOM 1114 N N . VAL B 1 34 ? 1.417 -0.952 -9.219 1 91.06 34 VAL B N 1
ATOM 1115 C CA . VAL B 1 34 ? 0.897 0.365 -8.859 1 91.06 34 VAL B CA 1
ATOM 1116 C C . VAL B 1 34 ? 2.055 1.309 -8.539 1 91.06 34 VAL B C 1
ATOM 1118 O O . VAL B 1 34 ? 2.066 2.459 -8.984 1 91.06 34 VAL B O 1
ATOM 1121 N N . GLN B 1 35 ? 3.008 0.859 -7.746 1 89.38 35 GLN B N 1
ATOM 1122 C CA . GLN B 1 35 ? 4.289 1.49 -7.453 1 89.38 35 GLN B CA 1
ATOM 1123 C C . GLN B 1 35 ? 5.43 0.48 -7.531 1 89.38 35 GLN B C 1
ATOM 1125 O O . GLN B 1 35 ? 5.199 -0.708 -7.77 1 89.38 35 GLN B O 1
ATOM 1130 N N . LEU B 1 36 ? 6.551 0.901 -7.316 1 87.31 36 LEU B N 1
ATOM 1131 C CA . LEU B 1 36 ? 7.684 -0.015 -7.418 1 87.31 36 LEU B CA 1
ATOM 1132 C C . LEU B 1 36 ? 7.566 -1.141 -6.395 1 87.31 36 LEU B C 1
ATOM 1134 O O . LEU B 1 36 ? 8.016 -2.26 -6.645 1 87.31 36 LEU B O 1
ATOM 1138 N N . SER B 1 37 ? 6.891 -0.87 -5.305 1 91.69 37 SER B N 1
ATOM 1139 C CA . SER B 1 37 ? 6.793 -1.86 -4.238 1 91.69 37 SER B CA 1
ATOM 1140 C C . SER B 1 37 ? 5.336 -2.189 -3.922 1 91.69 37 SER B C 1
ATOM 1142 O O . SER B 1 37 ? 5.031 -2.695 -2.842 1 91.69 37 SER B O 1
ATOM 1144 N N . ILE B 1 38 ? 4.484 -1.92 -4.809 1 93.19 38 ILE B N 1
ATOM 1145 C CA . ILE B 1 38 ? 3.062 -2.129 -4.562 1 93.19 38 ILE B CA 1
ATOM 1146 C C . ILE B 1 38 ? 2.404 -2.711 -5.809 1 93.19 38 ILE B C 1
ATOM 1148 O O . ILE B 1 38 ? 2.533 -2.158 -6.902 1 93.19 38 ILE B O 1
ATOM 1152 N N . PHE B 1 39 ? 1.695 -3.814 -5.598 1 95.06 39 PHE B N 1
ATOM 1153 C CA . PHE B 1 39 ? 0.971 -4.449 -6.695 1 95.06 39 PHE B CA 1
ATOM 1154 C C . PHE B 1 39 ? -0.497 -4.645 -6.332 1 95.06 39 PHE B C 1
ATOM 1156 O O . PHE B 1 39 ? -0.828 -4.879 -5.168 1 95.06 39 PHE B O 1
ATOM 1163 N N . ARG B 1 40 ? -1.294 -4.492 -7.254 1 95.5 40 ARG B N 1
ATOM 1164 C CA . ARG B 1 40 ? -2.697 -4.887 -7.188 1 95.5 40 ARG B CA 1
ATOM 1165 C C . ARG B 1 40 ? -2.928 -6.207 -7.918 1 95.5 40 ARG B C 1
ATOM 1167 O O . ARG B 1 40 ? -2.586 -6.336 -9.094 1 95.5 40 ARG B O 1
ATOM 1174 N N . CYS B 1 41 ? -3.527 -7.156 -7.277 1 97.19 41 CYS B N 1
ATOM 1175 C CA . CYS B 1 41 ? -3.689 -8.492 -7.844 1 97.19 41 CYS B CA 1
ATOM 1176 C C . CYS B 1 41 ? -5.129 -8.969 -7.707 1 97.19 41 CYS B C 1
ATOM 1178 O O . CYS B 1 41 ? -5.789 -8.695 -6.703 1 97.19 41 CYS B O 1
ATOM 1180 N N . HIS B 1 42 ? -5.574 -9.625 -8.695 1 97.5 42 HIS B N 1
ATOM 1181 C CA . HIS B 1 42 ? -6.859 -10.312 -8.695 1 97.5 42 HIS B CA 1
ATOM 1182 C C . HIS B 1 42 ? -6.676 -11.828 -8.742 1 97.5 42 HIS B C 1
ATOM 1184 O O . HIS B 1 42 ? -6.535 -12.406 -9.82 1 97.5 42 HIS B O 1
ATOM 1190 N N . LEU B 1 43 ? -6.738 -12.477 -7.539 1 97.31 43 LEU B N 1
ATOM 1191 C CA . LEU B 1 43 ? -6.254 -13.844 -7.422 1 97.31 43 LEU B CA 1
ATOM 1192 C C . LEU B 1 43 ? -7.285 -14.727 -6.723 1 97.31 43 LEU B C 1
ATOM 1194 O O . LEU B 1 43 ? -8.039 -14.258 -5.867 1 97.31 43 LEU B O 1
ATOM 1198 N N . SER B 1 44 ? -7.211 -16.016 -7.047 1 97.25 44 SER B N 1
ATOM 1199 C CA . SER B 1 44 ? -7.879 -17.031 -6.242 1 97.25 44 SER B CA 1
ATOM 1200 C C . SER B 1 44 ? -7.094 -17.328 -4.969 1 97.25 44 SER B C 1
ATOM 1202 O O . SER B 1 44 ? -5.938 -16.922 -4.836 1 97.25 44 SER B O 1
ATOM 1204 N N . GLU B 1 45 ? -7.773 -18.047 -4.102 1 95.06 45 GLU B N 1
ATOM 1205 C CA . GLU B 1 45 ? -7.086 -18.438 -2.873 1 95.06 45 GLU B CA 1
ATOM 1206 C C . GLU B 1 45 ? -5.863 -19.297 -3.18 1 95.06 45 GLU B C 1
ATOM 1208 O O . GLU B 1 45 ? -4.816 -19.141 -2.547 1 95.06 45 GLU B O 1
ATOM 1213 N N . ARG B 1 46 ? -5.988 -20.156 -4.055 1 96.06 46 ARG B N 1
ATOM 1214 C CA . ARG B 1 46 ? -4.891 -21.031 -4.445 1 96.06 46 ARG B CA 1
ATOM 1215 C C . ARG B 1 46 ? -3.703 -20.219 -4.961 1 96.06 46 ARG B C 1
ATOM 1217 O O . ARG B 1 46 ? -2.568 -20.438 -4.527 1 96.06 46 ARG B O 1
ATOM 1224 N N . LEU B 1 47 ? -4.008 -19.359 -5.848 1 96.88 47 LEU B N 1
ATOM 1225 C CA . LEU B 1 47 ? -2.941 -18.562 -6.438 1 96.88 47 LEU B CA 1
ATOM 1226 C C . LEU B 1 47 ? -2.322 -17.625 -5.402 1 96.88 47 LEU B C 1
ATOM 1228 O O . LEU B 1 47 ? -1.118 -17.359 -5.438 1 96.88 47 LEU B O 1
ATOM 1232 N N . ARG B 1 48 ? -3.131 -17.141 -4.559 1 96.38 48 ARG B N 1
ATOM 1233 C CA . ARG B 1 48 ? -2.631 -16.297 -3.477 1 96.38 48 ARG B CA 1
ATOM 1234 C C . ARG B 1 48 ? -1.618 -17.047 -2.621 1 96.38 48 ARG B C 1
ATOM 1236 O O . ARG B 1 48 ? -0.553 -16.516 -2.299 1 96.38 48 ARG B O 1
ATOM 1243 N N . GLU B 1 49 ? -1.976 -18.25 -2.271 1 96.06 49 GLU B N 1
ATOM 1244 C CA . GLU B 1 49 ? -1.083 -19.047 -1.439 1 96.06 49 GLU B CA 1
ATOM 1245 C C . GLU B 1 49 ? 0.203 -19.391 -2.186 1 96.06 49 GLU B C 1
ATOM 1247 O O . GLU B 1 49 ? 1.286 -19.406 -1.596 1 96.06 49 GLU B O 1
ATOM 1252 N N . LYS B 1 50 ? 0.041 -19.719 -3.363 1 97.25 50 LYS B N 1
ATOM 1253 C CA . LYS B 1 50 ? 1.221 -19.984 -4.184 1 97.25 50 LYS B CA 1
ATOM 1254 C C . LYS B 1 50 ? 2.143 -18.766 -4.23 1 97.25 50 LYS B C 1
ATOM 1256 O O . LYS B 1 50 ? 3.355 -18.906 -4.047 1 97.25 50 LYS B O 1
ATOM 1261 N N . LEU B 1 51 ? 1.568 -17.641 -4.5 1 97.19 51 LEU B N 1
ATOM 1262 C CA . LEU B 1 51 ? 2.336 -16.406 -4.547 1 97.19 51 LEU B CA 1
ATOM 1263 C C . LEU B 1 51 ? 3.047 -16.156 -3.223 1 97.19 51 LEU B C 1
ATOM 1265 O O . LEU B 1 51 ? 4.23 -15.812 -3.203 1 97.19 51 LEU B O 1
ATOM 1269 N N . ARG B 1 52 ? 2.285 -16.266 -2.186 1 95.12 52 ARG B N 1
ATOM 1270 C CA . ARG B 1 52 ? 2.869 -16.078 -0.862 1 95.12 52 ARG B CA 1
ATOM 1271 C C . ARG B 1 52 ? 4.074 -17 -0.662 1 95.12 52 ARG B C 1
ATOM 1273 O O . ARG B 1 52 ? 5.121 -16.562 -0.174 1 95.12 52 ARG B O 1
ATOM 1280 N N . TRP B 1 53 ? 3.902 -18.234 -0.982 1 96.31 53 TRP B N 1
ATOM 1281 C CA . TRP B 1 53 ? 4.98 -19.203 -0.851 1 96.31 53 TRP B CA 1
ATOM 1282 C C . TRP B 1 53 ? 6.188 -18.797 -1.689 1 96.31 53 TRP B C 1
ATOM 1284 O O . TRP B 1 53 ? 7.324 -18.828 -1.211 1 96.31 53 TRP B O 1
ATOM 1294 N N . GLU B 1 54 ? 5.961 -18.453 -2.865 1 97.56 54 GLU B N 1
ATOM 1295 C CA . GLU B 1 54 ? 7.047 -18.047 -3.754 1 97.56 54 GLU B CA 1
ATOM 1296 C C . GLU B 1 54 ? 7.766 -16.812 -3.223 1 97.56 54 GLU B C 1
ATOM 1298 O O . GLU B 1 54 ? 8.992 -16.734 -3.277 1 97.56 54 GLU B O 1
ATOM 1303 N N . LEU B 1 55 ? 7.039 -15.82 -2.732 1 96.94 55 LEU B N 1
ATOM 1304 C CA . LEU B 1 55 ? 7.637 -14.609 -2.172 1 96.94 55 LEU B CA 1
ATOM 1305 C C . LEU B 1 55 ? 8.492 -14.945 -0.957 1 96.94 55 LEU B C 1
ATOM 1307 O O . LEU B 1 55 ? 9.539 -14.328 -0.741 1 96.94 55 LEU B O 1
ATOM 1311 N N . GLU B 1 56 ? 8.039 -15.898 -0.206 1 95.19 56 GLU B N 1
ATOM 1312 C CA . GLU B 1 56 ? 8.781 -16.312 0.984 1 95.19 56 GLU B CA 1
ATOM 1313 C C . GLU B 1 56 ? 10.148 -16.875 0.616 1 95.19 56 GLU B C 1
ATOM 1315 O O . GLU B 1 56 ? 11.102 -16.75 1.393 1 95.19 56 GLU B O 1
ATOM 1320 N N . GLN B 1 57 ? 10.227 -17.453 -0.538 1 97 57 GLN B N 1
ATOM 1321 C CA . GLN B 1 57 ? 11.5 -17.984 -1.002 1 97 57 GLN B CA 1
ATOM 1322 C C . GLN B 1 57 ? 12.453 -16.875 -1.405 1 97 57 GLN B C 1
ATOM 1324 O O . GLN B 1 57 ? 13.672 -17.078 -1.457 1 97 57 GLN B O 1
ATOM 1329 N N . ILE B 1 58 ? 11.945 -15.727 -1.707 1 97.38 58 ILE B N 1
ATOM 1330 C CA . ILE B 1 58 ? 12.734 -14.602 -2.195 1 97.38 58 ILE B CA 1
ATOM 1331 C C . ILE B 1 58 ? 13.117 -13.695 -1.027 1 97.38 58 ILE B C 1
ATOM 1333 O O . ILE B 1 58 ? 14.258 -13.219 -0.949 1 97.38 58 ILE B O 1
ATOM 1337 N N . LEU B 1 59 ? 12.281 -13.469 -0.086 1 96.12 59 LEU B N 1
ATOM 1338 C CA . LEU B 1 59 ? 12.406 -12.461 0.962 1 96.12 59 LEU B CA 1
ATOM 1339 C C . LEU B 1 59 ? 13.266 -12.977 2.111 1 96.12 59 LEU B C 1
ATOM 1341 O O . LEU B 1 59 ? 13.352 -14.188 2.332 1 96.12 59 LEU B O 1
ATOM 1345 N N . GLU B 1 60 ? 13.875 -12.086 2.711 1 95.56 60 GLU B N 1
ATOM 1346 C CA . GLU B 1 60 ? 14.641 -12.383 3.918 1 95.56 60 GLU B CA 1
ATOM 1347 C C . GLU B 1 60 ? 13.961 -11.82 5.16 1 95.56 60 GLU B C 1
ATOM 1349 O O . GLU B 1 60 ? 12.961 -11.102 5.051 1 95.56 60 GLU B O 1
ATOM 1354 N N . THR B 1 61 ? 14.5 -12.094 6.289 1 91.5 61 THR B N 1
ATOM 1355 C CA . THR B 1 61 ? 13.883 -11.75 7.566 1 91.5 61 THR B CA 1
ATOM 1356 C C . THR B 1 61 ? 13.75 -10.242 7.719 1 91.5 61 THR B C 1
ATOM 1358 O O . THR B 1 61 ? 12.82 -9.75 8.359 1 91.5 61 THR B O 1
ATOM 1361 N N . GLU B 1 62 ? 14.656 -9.547 7.125 1 91.56 62 GLU B N 1
ATOM 1362 C CA . GLU B 1 62 ? 14.641 -8.094 7.281 1 91.56 62 GLU B CA 1
ATOM 1363 C C . GLU B 1 62 ? 13.578 -7.453 6.391 1 91.56 62 GLU B C 1
ATOM 1365 O O . GLU B 1 62 ? 13.242 -6.281 6.566 1 91.56 62 GLU B O 1
ATOM 1370 N N . ASP B 1 63 ? 13.109 -8.195 5.391 1 92.31 63 ASP B N 1
ATOM 1371 C CA . ASP B 1 63 ? 12.125 -7.68 4.445 1 92.31 63 ASP B CA 1
ATOM 1372 C C . ASP B 1 63 ? 10.711 -7.742 5.023 1 92.31 63 ASP B C 1
ATOM 1374 O O . ASP B 1 63 ? 10.406 -8.625 5.832 1 92.31 63 ASP B O 1
ATOM 1378 N N . ARG B 1 64 ? 9.93 -6.758 4.629 1 89.19 64 ARG B N 1
ATOM 1379 C CA . ARG B 1 64 ? 8.539 -6.719 5.078 1 89.19 64 ARG B CA 1
ATOM 1380 C C . ARG B 1 64 ? 7.582 -6.957 3.916 1 89.19 64 ARG B C 1
ATOM 1382 O O . ARG B 1 64 ? 7.812 -6.477 2.803 1 89.19 64 ARG B O 1
ATOM 1389 N N . LEU B 1 65 ? 6.539 -7.684 4.258 1 92.88 65 LEU B N 1
ATOM 1390 C CA . LEU B 1 65 ? 5.516 -8.008 3.271 1 92.88 65 LEU B CA 1
ATOM 1391 C C . LEU B 1 65 ? 4.121 -7.781 3.842 1 92.88 65 LEU B C 1
ATOM 1393 O O . LEU B 1 65 ? 3.832 -8.18 4.973 1 92.88 65 LEU B O 1
ATOM 1397 N N . LEU B 1 66 ? 3.344 -7.055 3.096 1 92.88 66 LEU B N 1
ATOM 1398 C CA . LEU B 1 66 ? 1.941 -6.844 3.438 1 92.88 66 LEU B CA 1
ATOM 1399 C C . LEU B 1 66 ? 1.028 -7.367 2.334 1 92.88 66 LEU B C 1
ATOM 1401 O O . LEU B 1 66 ? 1.123 -6.93 1.185 1 92.88 66 LEU B O 1
ATOM 1405 N N . LEU B 1 67 ? 0.27 -8.367 2.621 1 94.06 67 LEU B N 1
ATOM 1406 C CA . LEU B 1 67 ? -0.736 -8.922 1.721 1 94.06 67 LEU B CA 1
ATOM 1407 C C . LEU B 1 67 ? -2.131 -8.797 2.322 1 94.06 67 LEU B C 1
ATOM 1409 O O . LEU B 1 67 ? -2.463 -9.484 3.287 1 94.06 67 LEU B O 1
ATOM 1413 N N . VAL B 1 68 ? -2.957 -7.926 1.675 1 93.38 68 VAL B N 1
ATOM 1414 C CA . VAL B 1 68 ? -4.25 -7.641 2.287 1 93.38 68 VAL B CA 1
ATOM 1415 C C . VAL B 1 68 ? -5.352 -7.734 1.234 1 93.38 68 VAL B C 1
ATOM 1417 O O . VAL B 1 68 ? -5.176 -7.285 0.1 1 93.38 68 VAL B O 1
ATOM 1420 N N . GLY B 1 69 ? -6.465 -8.242 1.625 1 94.94 69 GLY B N 1
ATOM 1421 C CA . GLY B 1 69 ? -7.633 -8.273 0.757 1 94.94 69 GLY B CA 1
ATOM 1422 C C . GLY B 1 69 ? -8.352 -6.941 0.673 1 94.94 69 GLY B C 1
ATOM 1423 O O . GLY B 1 69 ? -8.477 -6.23 1.674 1 94.94 69 GLY B O 1
ATOM 1424 N N . LEU B 1 70 ? -8.836 -6.633 -0.533 1 95.19 70 LEU B N 1
ATOM 1425 C CA . LEU B 1 70 ? -9.586 -5.41 -0.769 1 95.19 70 LEU B CA 1
ATOM 1426 C C . LEU B 1 70 ? -10.953 -5.723 -1.373 1 95.19 70 LEU B C 1
ATOM 1428 O O . LEU B 1 70 ? -11.102 -6.688 -2.127 1 95.19 70 LEU B O 1
ATOM 1432 N N . CYS B 1 71 ? -11.875 -4.84 -1.027 1 96.31 71 CYS B N 1
ATOM 1433 C CA . CYS B 1 71 ? -13.125 -4.934 -1.769 1 96.31 71 CYS B CA 1
ATOM 1434 C C . CYS B 1 71 ? -12.969 -4.363 -3.174 1 96.31 71 CYS B C 1
ATOM 1436 O O . CYS B 1 71 ? -11.992 -3.672 -3.463 1 96.31 71 CYS B O 1
ATOM 1438 N N . GLY B 1 72 ? -13.914 -4.676 -3.963 1 95.12 72 GLY B N 1
ATOM 1439 C CA . GLY B 1 72 ? -13.867 -4.23 -5.344 1 95.12 72 GLY B CA 1
ATOM 1440 C C . GLY B 1 72 ? -13.773 -2.725 -5.484 1 95.12 72 GLY B C 1
ATOM 1441 O O . GLY B 1 72 ? -12.992 -2.217 -6.293 1 95.12 72 GLY B O 1
ATOM 1442 N N . ARG B 1 73 ? -14.523 -2.033 -4.715 1 95.06 73 ARG B N 1
ATOM 1443 C CA . ARG B 1 73 ? -14.57 -0.577 -4.785 1 95.06 73 ARG B CA 1
ATOM 1444 C C . ARG B 1 73 ? -13.227 0.034 -4.418 1 95.06 73 ARG B C 1
ATOM 1446 O O . ARG B 1 73 ? -12.727 0.918 -5.117 1 95.06 73 ARG B O 1
ATOM 1453 N N . CYS B 1 74 ? -12.641 -0.416 -3.422 1 95.94 74 CYS B N 1
ATOM 1454 C CA . CYS B 1 74 ? -11.352 0.108 -2.977 1 95.94 74 CYS B CA 1
ATOM 1455 C C . CYS B 1 74 ? -10.25 -0.245 -3.967 1 95.94 74 CYS B C 1
ATOM 1457 O O . CYS B 1 74 ? -9.367 0.573 -4.238 1 95.94 74 CYS B O 1
ATOM 1459 N N . ALA B 1 75 ? -10.289 -1.408 -4.469 1 94.75 75 ALA B N 1
ATOM 1460 C CA . ALA B 1 75 ? -9.312 -1.832 -5.473 1 94.75 75 ALA B CA 1
ATOM 1461 C C . ALA B 1 75 ? -9.367 -0.933 -6.703 1 94.75 75 ALA B C 1
ATOM 1463 O O . ALA B 1 75 ? -8.336 -0.59 -7.277 1 94.75 75 ALA B O 1
ATOM 1464 N N . ASP B 1 76 ? -10.562 -0.542 -7.059 1 93.75 76 ASP B N 1
ATOM 1465 C CA . ASP B 1 76 ? -10.742 0.331 -8.211 1 93.75 76 ASP B CA 1
ATOM 1466 C C . ASP B 1 76 ? -10.156 1.716 -7.953 1 93.75 76 ASP B C 1
ATOM 1468 O O . ASP B 1 76 ? -9.609 2.346 -8.859 1 93.75 76 ASP B O 1
ATOM 1472 N N . ARG B 1 77 ? -10.219 2.16 -6.754 1 92.31 77 ARG B N 1
ATOM 1473 C CA . ARG B 1 77 ? -9.688 3.471 -6.391 1 92.31 77 ARG B CA 1
ATOM 1474 C C . ARG B 1 77 ? -8.172 3.498 -6.5 1 92.31 77 ARG B C 1
ATOM 1476 O O . ARG B 1 77 ? -7.59 4.512 -6.898 1 92.31 77 ARG B O 1
ATOM 1483 N N . ILE B 1 78 ? -7.535 2.438 -6.172 1 90.5 78 ILE B N 1
ATOM 1484 C CA . ILE B 1 78 ? -6.082 2.354 -6.227 1 90.5 78 ILE B CA 1
ATOM 1485 C C . ILE B 1 78 ? -5.613 2.459 -7.68 1 90.5 78 ILE B C 1
ATOM 1487 O O . ILE B 1 78 ? -4.625 3.139 -7.969 1 90.5 78 ILE B O 1
ATOM 1491 N N . THR B 1 79 ? -6.262 1.893 -8.586 1 81.31 79 THR B N 1
ATOM 1492 C CA . THR B 1 79 ? -5.914 1.905 -10 1 81.31 79 THR B CA 1
ATOM 1493 C C . THR B 1 79 ? 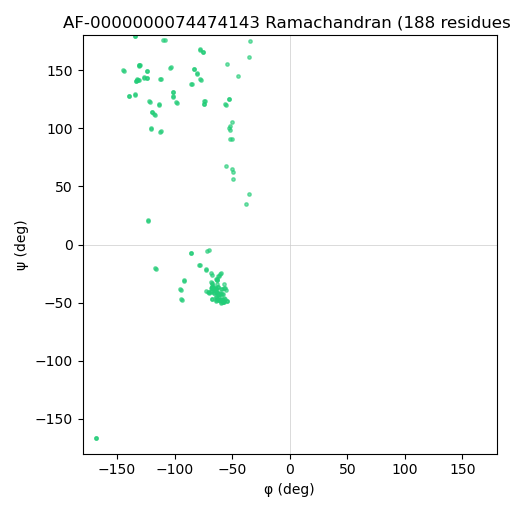-6.082 3.305 -10.586 1 81.31 79 THR B C 1
ATOM 1495 O O . THR B 1 79 ? -5.281 3.734 -11.414 1 81.31 79 THR B O 1
ATOM 1498 N N . ALA B 1 80 ? -7.078 3.973 -10.148 1 75.5 80 ALA B N 1
ATOM 1499 C CA . ALA B 1 80 ? -7.387 5.301 -10.672 1 75.5 80 ALA B CA 1
ATOM 1500 C C . ALA B 1 80 ? -6.273 6.293 -10.344 1 75.5 80 ALA B C 1
ATOM 1502 O O . ALA B 1 80 ? -5.922 7.133 -11.172 1 75.5 80 ALA B O 1
ATOM 1503 N N . TYR B 1 81 ? -5.734 6.199 -9.281 1 70.12 81 TYR B N 1
ATOM 1504 C CA . TYR B 1 81 ? -4.664 7.094 -8.859 1 70.12 81 TYR B CA 1
ATOM 1505 C C . TYR B 1 81 ? -3.41 6.891 -9.695 1 70.12 81 TYR B C 1
ATOM 1507 O O . TYR B 1 81 ? -2.721 7.852 -10.039 1 70.12 81 TYR B O 1
ATOM 1515 N N . ASN B 1 82 ? -3.004 5.68 -9.898 1 60.94 82 ASN B N 1
ATOM 1516 C CA . ASN B 1 82 ? -1.814 5.363 -10.68 1 60.94 82 ASN B CA 1
ATOM 1517 C C . ASN B 1 82 ? -1.891 5.957 -12.078 1 60.94 82 ASN B C 1
ATOM 1519 O O . ASN B 1 82 ? -0.874 6.371 -12.641 1 60.94 82 ASN B O 1
ATOM 1523 N N . ARG B 1 83 ? -3.025 5.93 -12.594 1 56.28 83 ARG B N 1
ATOM 1524 C CA . ARG B 1 83 ? -3.193 6.457 -13.945 1 56.28 83 ARG B CA 1
ATOM 1525 C C . ARG B 1 83 ? -2.98 7.969 -13.977 1 56.28 83 ARG B C 1
ATOM 1527 O O . ARG B 1 83 ? -2.414 8.5 -14.93 1 56.28 83 ARG B O 1
ATOM 1534 N N . GLU B 1 84 ? -3.412 8.586 -12.984 1 52.69 84 GLU B N 1
ATOM 1535 C CA . GLU B 1 84 ? -3.275 10.039 -12.945 1 52.69 84 GLU B CA 1
ATOM 1536 C C . GLU B 1 84 ? -1.818 10.453 -12.766 1 52.69 84 GLU B C 1
ATOM 1538 O O . GLU B 1 84 ? -1.372 11.445 -13.336 1 52.69 84 GLU B O 1
ATOM 1543 N N . GLU B 1 85 ? -1.13 9.82 -11.977 1 51.53 85 GLU B N 1
ATOM 1544 C CA . GLU B 1 85 ? 0.284 10.117 -11.766 1 51.53 85 GLU B CA 1
ATOM 1545 C C . GLU B 1 85 ? 1.116 9.711 -12.984 1 51.53 85 GLU B C 1
ATOM 1547 O O . GLU B 1 85 ? 2.164 10.297 -13.25 1 51.53 85 GLU B O 1
ATOM 1552 N N . THR B 1 86 ? 0.812 8.602 -13.555 1 44.78 86 THR B N 1
ATOM 1553 C CA . THR B 1 86 ? 1.516 8.227 -14.773 1 44.78 86 THR B CA 1
ATOM 1554 C C . THR B 1 86 ? 1.367 9.305 -15.844 1 44.78 86 THR B C 1
ATOM 1556 O O . THR B 1 86 ? 2.219 9.43 -16.719 1 44.78 86 THR B O 1
ATOM 1559 N N . TRP B 1 87 ? 0.278 9.914 -15.844 1 38.34 87 TRP B N 1
ATOM 1560 C CA . TRP B 1 87 ? 0.17 10.891 -16.922 1 38.34 87 TRP B CA 1
ATOM 1561 C C . TRP B 1 87 ? 1.133 12.047 -16.703 1 38.34 87 TRP B C 1
ATOM 1563 O O . TRP B 1 87 ? 1.438 12.797 -17.641 1 38.34 87 TRP B O 1
ATOM 1573 N N . LYS B 1 88 ? 1.354 12.352 -15.523 1 39.78 88 LYS B N 1
ATOM 1574 C CA . LYS B 1 88 ? 2.336 13.43 -15.484 1 39.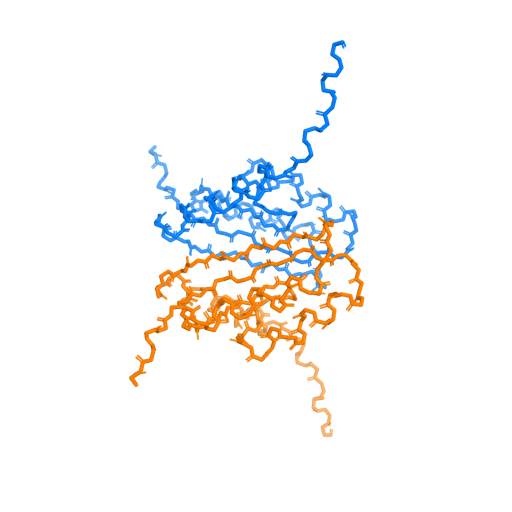78 88 LYS B CA 1
ATOM 1575 C C . LYS B 1 88 ? 3.727 12.922 -15.859 1 39.78 88 LYS B C 1
ATOM 1577 O O . LYS B 1 88 ? 4.715 13.648 -15.734 1 39.78 88 LYS B O 1
ATOM 1582 N N . GLU B 1 89 ? 4.031 11.719 -16.062 1 39.88 89 GLU B N 1
ATOM 1583 C CA . GLU B 1 89 ? 5.328 11.352 -16.625 1 39.88 89 GLU B CA 1
ATOM 1584 C C . GLU B 1 89 ? 5.586 12.086 -17.938 1 39.88 89 GLU B C 1
ATOM 1586 O O . GLU B 1 89 ? 4.645 12.5 -18.625 1 39.88 89 GLU B O 1
ATOM 1591 N N . LEU B 1 90 ? 6.941 12.25 -18.297 1 35 90 LEU B N 1
ATOM 1592 C CA . LEU B 1 90 ? 7.598 12.93 -19.406 1 35 90 LEU B CA 1
ATOM 1593 C C . LEU B 1 90 ? 7.012 12.492 -20.734 1 35 90 LEU B C 1
ATOM 1595 O O . LEU B 1 90 ? 6.91 11.297 -21.016 1 35 90 LEU B O 1
ATOM 1599 N N . PRO B 1 91 ? 6.203 13.188 -21.375 1 35.94 91 PRO B N 1
ATOM 1600 C CA . PRO B 1 91 ? 6.277 13.023 -22.828 1 35.94 91 PRO B CA 1
ATOM 1601 C C . PRO B 1 91 ? 7.711 12.859 -23.328 1 35.94 91 PRO B C 1
ATOM 1603 O O . PRO B 1 91 ? 8.508 13.797 -23.25 1 35.94 91 PRO B O 1
ATOM 1606 N N . GLY B 1 92 ? 8.688 12.312 -22.844 1 32.72 92 GLY B N 1
ATOM 1607 C CA . GLY B 1 92 ? 9.766 12.289 -23.812 1 32.72 92 GLY B CA 1
ATOM 1608 C C . GLY B 1 92 ? 9.273 12.117 -25.25 1 32.72 92 GLY B C 1
ATOM 1609 O O . GLY B 1 92 ? 8.109 11.773 -25.469 1 32.72 92 GLY B O 1
ATOM 1610 N N . PHE B 1 93 ? 10.398 12.211 -26.375 1 31.17 93 PHE B N 1
ATOM 1611 C CA . PHE B 1 93 ? 10.742 12.188 -27.797 1 31.17 93 PHE B CA 1
ATOM 1612 C C . PHE B 1 93 ? 10.234 10.914 -28.453 1 31.17 93 PHE B C 1
ATOM 1614 O O . PHE B 1 93 ? 10.711 9.82 -28.156 1 31.17 93 PHE B O 1
ATOM 1621 N N . GLN B 1 94 ? 9.148 10.594 -28.641 1 30.11 94 GLN B N 1
ATOM 1622 C CA . GLN B 1 94 ? 8.992 10.109 -30.016 1 30.11 94 GLN B CA 1
ATOM 1623 C C . GLN B 1 94 ? 9.586 11.094 -31.016 1 30.11 94 GLN B C 1
ATOM 1625 O O . GLN B 1 94 ? 8.953 12.094 -31.359 1 30.11 94 GLN B O 1
ATOM 1630 N N . ILE B 1 95 ? 10.922 11.492 -30.922 1 24.66 95 ILE B N 1
ATOM 1631 C CA . ILE B 1 95 ? 11.617 11.859 -32.156 1 24.66 95 ILE B CA 1
ATOM 1632 C C . ILE B 1 95 ? 11.461 10.742 -33.188 1 24.66 95 ILE B C 1
ATOM 1634 O O . ILE B 1 95 ? 11.82 9.594 -32.938 1 24.66 95 ILE B O 1
ATOM 1638 N N . PHE B 1 96 ? 10.336 10.969 -33.969 1 21.47 96 PHE B N 1
ATOM 1639 C CA . PHE B 1 96 ? 10.648 10.828 -35.375 1 21.47 96 PHE B CA 1
ATOM 1640 C C . PHE B 1 96 ? 11.664 11.875 -35.812 1 21.47 96 PHE B C 1
ATOM 1642 O O . PHE B 1 96 ? 11.75 12.953 -35.219 1 21.47 96 PHE B O 1
#

Solvent-accessible surface area (backbone atoms only — not comparable to full-atom values): 11028 Å² total; per-residue (Å²): 125,86,71,69,61,43,39,31,42,38,37,48,50,60,84,52,65,68,50,37,51,52,52,46,56,55,45,58,75,59,35,44,79,65,47,95,47,29,33,44,27,72,36,27,70,68,55,45,52,50,49,52,54,56,48,57,75,62,53,54,89,88,41,45,77,45,81,35,64,38,52,71,70,40,52,52,46,52,54,53,53,42,54,59,59,54,63,68,53,76,78,71,80,80,70,123,124,85,71,70,62,43,41,32,41,38,37,48,52,60,84,52,66,68,49,38,51,53,51,47,56,56,43,58,76,58,36,45,79,64,47,95,47,30,32,44,28,72,37,29,69,67,55,46,51,50,49,52,53,55,48,56,73,60,53,55,90,87,42,45,79,45,80,34,66,38,51,72,71,41,52,51,45,54,54,53,52,43,54,58,59,55,61,70,48,76,78,70,80,80,70,122

InterPro domains:
  IPR019199 Virulence-associated protein D / CRISPR associated protein Cas2 [PF09827] (7-77)
  IPR021127 CRISPR-associated endonuclease Cas2 [MF_01471] (6-96)
  IPR021127 CRISPR-associated endonuclease Cas2 [PTHR34405] (5-86)
  IPR021127 CRISPR-associated endonuclease Cas2 [TIGR01573] (8-91)
  IPR021127 CRISPR-associated endonuclease Cas2 [cd09725] (8-85)

Foldseek 3Di:
DPAQKFKKKKFKDDDDPVLLVVLQVLCVVAAADLDSGIGIGTGGPVVVVVNVVVNVVSDDPVMDMDIDTDDPVVSVVSVVVSVVVVVVPDPDDPPD/DPAQKFKKKKFKDDDDPVLLVVLQVLCVVAAADLDSGIGIGTGGPVVVVVNVVVNVVSDDPVMDMDIDTDDPVVSVVSVVVSVVVVVVPDPPDPPD

Secondary structure (DSSP, 8-state):
--PPEEEEEEEEE---HHHHHHHHHHHHTTEEEEETTEEEEEEEHHHHHHHHHHHHHH--TT-EEEEEEE-HHHHHHHHHHHHHHHHTS-------/--PPEEEEEEEEE---HHHHHHHHHHHHTTEEEEETTEEEEEEEHHHHHHHHHHHHHH--TT-EEEEEEE-HHHHHHHHHHHHHHHHTS-------

Organism: NCBI:txid1188229